Protein AF-V9ID81-F1 (afdb_monomer)

Secondary structure (DSSP, 8-state):
-----HHHHHHHHHHHHHHHHHHHHHHHHHHHHHHHHHHHT-----TTTTSSSS----B--TT-TT--BTTTBB-HHHHHHHHHHHHHHHHHHHHHHHHHHHH--SS-SEEEHHHHHHHH-BTTB-HHHHHHHHHHHHHHHHH-GGGS-EEEE--SSSS----B--SHHHHHHHHHTT-EEEE-SS----HHHHHHHHHHHHHHHHHHHHHHHHHHHHHHHHHHHHHHHHHHHHHHHHHHHHHHHHHHHHHHHHHHHH-TT--------HHHHHHHHS-TTTHHHHHHHHHHHHHHHHHH---

pLDDT: mean 77.07, std 13.4, range [35.38, 93.12]

Structure (mmCIF, N/CA/C/O backbone):
data_AF-V9ID81-F1
#
_entry.id   AF-V9ID81-F1
#
loop_
_atom_site.group_PDB
_atom_site.id
_atom_site.type_symbol
_atom_site.label_atom_id
_atom_site.label_alt_id
_atom_site.label_comp_id
_atom_site.label_asym_id
_atom_site.label_entity_id
_atom_site.label_seq_id
_atom_site.pdbx_PDB_ins_code
_atom_site.Cartn_x
_atom_site.Cartn_y
_atom_site.Cartn_z
_atom_site.occupancy
_atom_site.B_iso_or_equiv
_atom_site.auth_seq_id
_atom_site.auth_comp_id
_atom_site.auth_asym_id
_atom_site.auth_atom_id
_atom_site.pdbx_PDB_model_num
ATOM 1 N N . MET A 1 1 ? 1.297 -0.261 -73.157 1.00 35.38 1 MET A N 1
ATOM 2 C CA . MET A 1 1 ? 1.400 -1.207 -72.023 1.00 35.38 1 MET A CA 1
ATOM 3 C C . MET A 1 1 ? 2.453 -0.655 -71.061 1.00 35.38 1 MET A C 1
ATOM 5 O O . MET A 1 1 ? 3.640 -0.854 -71.279 1.00 35.38 1 MET A O 1
ATOM 9 N N . PHE A 1 2 ? 2.050 0.177 -70.094 1.00 38.53 2 PHE A N 1
ATOM 10 C CA . PHE A 1 2 ? 2.990 0.846 -69.182 1.00 38.53 2 PHE A CA 1
ATOM 11 C C . PHE A 1 2 ? 3.491 -0.154 -68.137 1.00 38.53 2 PHE A C 1
ATOM 13 O O . PHE A 1 2 ? 2.746 -0.580 -67.257 1.00 38.53 2 PHE A O 1
ATOM 20 N N . LYS A 1 3 ? 4.758 -0.552 -68.258 1.00 42.31 3 LYS A N 1
ATOM 21 C CA . LYS A 1 3 ? 5.442 -1.413 -67.294 1.00 42.31 3 LYS A CA 1
ATOM 22 C C . LYS A 1 3 ? 5.713 -0.580 -66.037 1.00 42.31 3 LYS A C 1
ATOM 24 O O . LYS A 1 3 ? 6.641 0.222 -66.017 1.00 42.31 3 LYS A O 1
ATOM 29 N N . GLN A 1 4 ? 4.858 -0.711 -65.019 1.00 43.28 4 GLN A N 1
ATOM 30 C CA . GLN A 1 4 ? 5.080 -0.086 -63.711 1.00 43.28 4 GLN A CA 1
ATOM 31 C C . GLN A 1 4 ? 6.444 -0.525 -63.158 1.00 43.28 4 GLN A C 1
ATOM 33 O O . GLN A 1 4 ? 6.731 -1.720 -63.069 1.00 43.28 4 GLN A O 1
ATOM 38 N N . SER A 1 5 ? 7.279 0.457 -62.811 1.00 41.53 5 SER A N 1
ATOM 39 C CA . SER A 1 5 ? 8.606 0.246 -62.232 1.00 41.53 5 SER A CA 1
ATOM 40 C C . SER A 1 5 ? 8.499 -0.511 -60.897 1.00 41.53 5 SER A C 1
ATOM 42 O O . SER A 1 5 ? 7.724 -0.088 -60.033 1.00 41.53 5 SER A O 1
ATOM 44 N N . PRO A 1 6 ? 9.270 -1.594 -60.684 1.00 53.50 6 PRO A N 1
ATOM 45 C CA . PRO A 1 6 ? 9.194 -2.424 -59.477 1.00 53.50 6 PRO A CA 1
ATOM 46 C C . PRO A 1 6 ? 9.513 -1.653 -58.184 1.00 53.50 6 PRO A C 1
ATOM 48 O O . PRO A 1 6 ? 8.977 -1.981 -57.130 1.00 53.50 6 PRO A O 1
ATOM 51 N N . THR A 1 7 ? 10.291 -0.572 -58.271 1.00 52.56 7 THR A N 1
ATOM 52 C CA . THR A 1 7 ? 10.651 0.293 -57.136 1.00 52.56 7 THR A CA 1
ATOM 53 C C . THR A 1 7 ? 9.457 0.998 -56.487 1.00 52.56 7 THR A C 1
ATOM 55 O O . THR A 1 7 ? 9.384 1.065 -55.266 1.00 52.56 7 THR A O 1
ATOM 58 N N . ASN A 1 8 ? 8.468 1.454 -57.266 1.00 50.59 8 ASN A N 1
ATOM 59 C CA . ASN A 1 8 ? 7.314 2.178 -56.714 1.00 50.59 8 ASN A CA 1
ATOM 60 C C . ASN A 1 8 ? 6.398 1.250 -55.886 1.00 50.59 8 ASN A C 1
ATOM 62 O O . ASN A 1 8 ? 5.844 1.648 -54.866 1.00 50.59 8 ASN A O 1
ATOM 66 N N . ARG A 1 9 ? 6.302 -0.029 -56.275 1.00 54.38 9 ARG A N 1
ATOM 67 C CA . ARG A 1 9 ? 5.508 -1.044 -55.562 1.00 54.38 9 ARG A CA 1
ATOM 68 C C . ARG A 1 9 ? 6.117 -1.446 -54.216 1.00 54.38 9 ARG A C 1
ATOM 70 O O . ARG A 1 9 ? 5.373 -1.719 -53.276 1.00 54.38 9 ARG A O 1
ATOM 77 N N . GLU A 1 10 ? 7.444 -1.492 -54.115 1.00 57.50 10 GLU A N 1
ATOM 78 C CA . GLU A 1 10 ? 8.137 -1.874 -52.878 1.00 57.50 10 GLU A CA 1
ATOM 79 C C . GLU A 1 10 ? 8.092 -0.777 -51.807 1.00 57.50 10 GLU A C 1
ATOM 81 O O . GLU A 1 10 ? 7.889 -1.088 -50.630 1.00 57.50 10 GLU A O 1
ATOM 86 N N . ASP A 1 11 ? 8.212 0.492 -52.205 1.00 56.50 11 ASP A N 1
ATOM 87 C CA . ASP A 1 11 ? 8.128 1.629 -51.281 1.00 56.50 11 ASP A CA 1
ATOM 88 C C . ASP A 1 11 ? 6.703 1.813 -50.738 1.00 56.50 11 ASP A C 1
ATOM 90 O O . ASP A 1 11 ? 6.517 1.993 -49.532 1.00 56.50 11 ASP A O 1
ATOM 94 N N . VAL A 1 12 ? 5.682 1.642 -51.588 1.00 59.25 12 VAL A N 1
ATOM 95 C CA . VAL A 1 12 ? 4.278 1.607 -51.147 1.00 59.25 12 VAL A CA 1
ATOM 96 C C . VAL A 1 12 ? 4.065 0.446 -50.169 1.00 59.25 12 VAL A C 1
ATOM 98 O O . VAL A 1 12 ? 3.582 0.657 -49.062 1.00 59.25 12 VAL A O 1
ATOM 101 N N . ARG A 1 13 ? 4.515 -0.776 -50.482 1.00 57.44 13 ARG A N 1
ATOM 102 C CA . ARG A 1 13 ? 4.338 -1.927 -49.575 1.00 57.44 13 ARG A CA 1
ATOM 103 C C . ARG A 1 13 ? 5.024 -1.732 -48.214 1.00 57.44 13 ARG A C 1
ATOM 105 O O . ARG A 1 13 ? 4.461 -2.110 -47.189 1.00 57.44 13 ARG A O 1
ATOM 112 N N . ASN A 1 14 ? 6.207 -1.117 -48.179 1.00 64.00 14 ASN A N 1
ATOM 113 C CA . ASN A 1 14 ? 6.899 -0.806 -46.924 1.00 64.00 14 ASN A CA 1
ATOM 114 C C . ASN A 1 14 ? 6.162 0.241 -46.083 1.00 64.00 14 ASN A C 1
ATOM 116 O O . ASN A 1 14 ? 6.078 0.078 -44.866 1.00 64.00 14 ASN A O 1
ATOM 120 N N . ASN A 1 15 ? 5.615 1.283 -46.712 1.00 66.19 15 ASN A N 1
ATOM 121 C CA . ASN A 1 15 ? 4.842 2.299 -46.001 1.00 66.19 15 ASN A CA 1
ATOM 122 C C . ASN A 1 15 ? 3.542 1.720 -45.435 1.00 66.19 15 ASN A C 1
ATOM 124 O O . ASN A 1 15 ? 3.207 1.994 -44.288 1.00 66.19 15 ASN A O 1
ATOM 128 N N . HIS A 1 16 ? 2.858 0.852 -46.184 1.00 70.12 16 HIS A N 1
ATOM 129 C 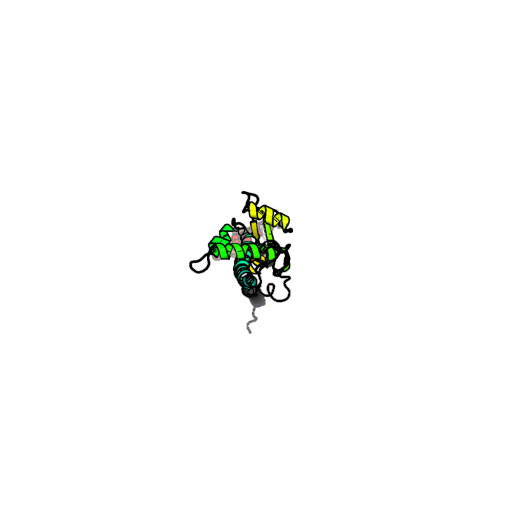CA . HIS A 1 16 ? 1.659 0.164 -45.700 1.00 70.12 16 HIS A CA 1
ATOM 130 C C . HIS A 1 16 ? 1.958 -0.750 -44.502 1.00 70.12 16 HIS A C 1
ATOM 132 O O . HIS A 1 16 ? 1.226 -0.727 -43.513 1.00 70.12 16 HIS A O 1
ATOM 138 N N . ASN A 1 17 ? 3.070 -1.491 -44.537 1.00 74.06 17 ASN A N 1
ATOM 139 C CA . ASN A 1 17 ? 3.489 -2.318 -43.404 1.00 74.06 17 ASN A CA 1
ATOM 140 C C . ASN A 1 17 ? 3.834 -1.469 -42.171 1.00 74.06 17 ASN A C 1
ATOM 142 O O . ASN A 1 17 ? 3.480 -1.838 -41.056 1.00 74.06 17 ASN A O 1
ATOM 146 N N . MET A 1 18 ? 4.479 -0.315 -42.354 1.00 74.62 18 MET A N 1
ATOM 147 C CA . MET A 1 18 ? 4.831 0.575 -41.246 1.00 74.62 18 MET A CA 1
ATOM 148 C C . MET A 1 18 ? 3.594 1.219 -40.607 1.00 74.62 18 MET A C 1
ATOM 150 O O . MET A 1 18 ? 3.474 1.237 -39.384 1.00 74.62 18 MET A O 1
ATOM 154 N N . VAL A 1 19 ? 2.641 1.678 -41.423 1.00 79.50 19 VAL A N 1
ATOM 155 C CA . VAL A 1 19 ? 1.362 2.227 -40.946 1.00 79.50 19 VAL A CA 1
ATOM 156 C C . VAL A 1 19 ? 0.561 1.163 -40.191 1.00 79.50 19 VAL A C 1
ATOM 158 O O . VAL A 1 19 ? 0.036 1.445 -39.116 1.00 79.50 19 VAL A O 1
ATOM 161 N N . SER A 1 20 ? 0.528 -0.075 -40.694 1.00 81.00 20 SER A N 1
ATOM 162 C CA . SER A 1 20 ? -0.150 -1.186 -40.018 1.00 81.00 20 SER A CA 1
ATOM 163 C C . SER A 1 20 ? 0.471 -1.513 -38.658 1.00 81.00 20 SER A C 1
ATOM 165 O O . SER A 1 20 ? -0.261 -1.771 -37.708 1.00 81.00 20 SER A O 1
ATOM 167 N N . VAL A 1 21 ? 1.802 -1.493 -38.537 1.00 79.25 21 VAL A N 1
ATOM 168 C CA . VAL A 1 21 ? 2.490 -1.764 -37.262 1.00 79.25 21 VAL A CA 1
ATOM 169 C C . VAL A 1 21 ? 2.226 -0.653 -36.246 1.00 79.25 21 VAL A C 1
ATOM 171 O O . VAL A 1 21 ? 1.902 -0.945 -35.097 1.00 79.25 21 VAL A O 1
ATOM 174 N N . ILE A 1 22 ? 2.295 0.614 -36.667 1.00 78.38 22 ILE A N 1
ATOM 175 C CA . ILE A 1 22 ? 1.994 1.759 -35.794 1.00 78.38 22 ILE A CA 1
ATOM 176 C C . ILE A 1 22 ? 0.552 1.671 -35.277 1.00 78.38 22 ILE A C 1
ATOM 178 O O . ILE A 1 22 ? 0.313 1.858 -34.085 1.00 78.38 22 ILE A O 1
ATOM 182 N N . LEU A 1 23 ? -0.400 1.323 -36.144 1.00 82.75 23 LEU A N 1
ATOM 183 C CA . LEU A 1 23 ? -1.807 1.193 -35.770 1.00 82.75 23 LEU A CA 1
ATOM 184 C C . LEU A 1 23 ? -2.043 0.071 -34.745 1.00 82.75 23 LEU A C 1
ATOM 186 O O . LEU A 1 23 ? -2.793 0.268 -33.792 1.00 82.75 23 LEU A O 1
ATOM 190 N N . VAL A 1 24 ? -1.362 -1.070 -34.886 1.00 82.56 24 VAL A N 1
ATOM 191 C CA . VAL A 1 24 ? -1.436 -2.176 -33.913 1.00 82.56 24 VAL A CA 1
ATOM 192 C C . VAL A 1 24 ? -0.863 -1.766 -32.554 1.00 82.56 24 VAL A C 1
ATOM 194 O O . VAL A 1 24 ? -1.467 -2.073 -31.529 1.00 82.56 24 VAL A O 1
ATOM 197 N N . VAL A 1 25 ? 0.255 -1.032 -32.526 1.00 79.81 25 VAL A N 1
ATOM 198 C CA . VAL A 1 25 ? 0.850 -0.538 -31.270 1.00 79.81 25 VAL A CA 1
ATOM 199 C C . VAL A 1 25 ? -0.091 0.439 -30.563 1.00 79.81 25 VAL A C 1
ATOM 201 O O . VAL A 1 25 ? -0.313 0.314 -29.360 1.00 79.81 25 VAL A O 1
ATOM 204 N N . VAL A 1 26 ? -0.695 1.377 -31.298 1.00 79.56 26 VAL A N 1
ATOM 205 C CA . VAL A 1 26 ? -1.660 2.337 -30.735 1.00 79.56 26 VAL A CA 1
ATOM 206 C C . VAL A 1 26 ? -2.895 1.622 -30.183 1.00 79.56 26 VAL A C 1
ATOM 208 O O . VAL A 1 26 ? -3.352 1.936 -29.085 1.00 79.56 26 VAL A O 1
ATOM 211 N N . LEU A 1 27 ? -3.409 0.627 -30.905 1.00 84.19 27 LEU A N 1
ATOM 212 C CA . LEU A 1 27 ? -4.567 -0.157 -30.486 1.00 84.19 27 LEU A CA 1
ATOM 213 C C . LEU A 1 27 ? -4.264 -1.005 -29.239 1.00 84.19 27 LEU A C 1
ATOM 215 O O . LEU A 1 27 ? -5.071 -1.042 -28.312 1.00 84.19 27 LEU A O 1
ATOM 219 N N . ALA A 1 28 ? -3.078 -1.613 -29.160 1.00 80.44 28 ALA A N 1
ATOM 220 C CA . ALA A 1 28 ? -2.633 -2.341 -27.972 1.00 80.44 28 ALA A CA 1
ATOM 221 C C . ALA A 1 28 ? -2.497 -1.423 -26.743 1.00 80.44 28 ALA A C 1
ATOM 223 O O . ALA A 1 28 ? -2.936 -1.789 -25.652 1.00 80.44 28 ALA A O 1
ATOM 224 N N . LEU A 1 29 ? -1.956 -0.211 -26.917 1.00 79.56 29 LEU A N 1
ATOM 225 C CA . LEU A 1 29 ? -1.878 0.785 -25.844 1.00 79.56 29 LEU A CA 1
ATOM 226 C C . LEU A 1 29 ? -3.270 1.227 -25.375 1.00 79.56 29 LEU A C 1
ATOM 228 O O . LEU A 1 29 ? -3.506 1.322 -24.173 1.00 79.56 29 LEU A O 1
ATOM 232 N N . PHE A 1 30 ? -4.207 1.438 -26.301 1.00 83.38 30 PHE A N 1
ATOM 233 C CA . PHE A 1 30 ? -5.586 1.809 -25.982 1.00 83.38 30 PHE A CA 1
ATOM 234 C C . PHE A 1 30 ? -6.291 0.746 -25.126 1.00 83.38 30 PHE A C 1
ATOM 236 O O . PHE A 1 30 ? -6.842 1.067 -24.070 1.00 83.38 30 PHE A O 1
ATOM 243 N N . PHE A 1 31 ? -6.224 -0.528 -25.527 1.00 82.31 31 PHE A N 1
ATOM 244 C CA . PHE A 1 31 ? -6.816 -1.618 -24.745 1.00 82.31 31 PHE A CA 1
ATOM 245 C C . PHE A 1 31 ? -6.091 -1.854 -23.414 1.00 82.31 31 PHE A C 1
ATOM 247 O O . PHE A 1 31 ? -6.748 -2.165 -22.421 1.00 82.31 31 PHE A O 1
ATOM 254 N N . GLY A 1 32 ? -4.772 -1.638 -23.355 1.00 78.81 32 GLY A N 1
ATOM 255 C CA . GLY A 1 32 ? -4.010 -1.676 -22.105 1.00 78.81 32 GLY A CA 1
ATOM 256 C C . GLY A 1 32 ? -4.467 -0.614 -21.099 1.00 78.81 32 GLY A C 1
ATOM 257 O O . GLY A 1 32 ? -4.681 -0.924 -19.929 1.00 78.81 32 GLY A O 1
ATOM 258 N N . ILE A 1 33 ? -4.692 0.622 -21.558 1.00 73.94 33 ILE A N 1
ATOM 259 C CA . ILE A 1 33 ? -5.206 1.718 -20.720 1.00 73.94 33 ILE A CA 1
ATOM 260 C C . ILE A 1 33 ? -6.636 1.422 -20.248 1.00 73.94 33 ILE A C 1
ATOM 262 O O . ILE A 1 33 ? -6.948 1.623 -19.076 1.00 73.94 33 ILE A O 1
ATOM 266 N N . LEU A 1 34 ? -7.503 0.902 -21.123 1.00 75.00 34 LEU A N 1
ATOM 267 C CA . LEU A 1 34 ? -8.863 0.523 -20.732 1.00 75.00 34 LEU A CA 1
ATOM 268 C C . LEU A 1 34 ? -8.874 -0.594 -19.684 1.00 75.00 34 LEU A C 1
ATOM 270 O O . LEU A 1 34 ? -9.563 -0.458 -18.677 1.00 75.00 34 LEU A O 1
ATOM 274 N N . ALA A 1 35 ? -8.095 -1.662 -19.867 1.00 73.00 35 ALA A N 1
ATOM 275 C CA . ALA A 1 35 ? -8.012 -2.759 -18.900 1.00 73.00 35 ALA A CA 1
ATOM 276 C C . ALA A 1 35 ? -7.585 -2.265 -17.507 1.00 73.00 35 ALA A C 1
ATOM 278 O O . ALA A 1 35 ? -8.156 -2.666 -16.495 1.00 73.00 35 ALA A O 1
ATOM 279 N N . VAL A 1 36 ? -6.638 -1.326 -17.468 1.00 68.75 36 VAL A N 1
ATOM 280 C CA . VAL A 1 36 ? -6.192 -0.642 -16.250 1.00 68.75 36 VAL A CA 1
ATOM 281 C C . VAL A 1 36 ? -7.317 0.160 -15.587 1.00 68.75 36 VAL A C 1
ATOM 283 O O . VAL A 1 36 ? -7.530 0.032 -14.382 1.00 68.75 36 VAL A O 1
ATOM 286 N N . ILE A 1 37 ? -8.051 0.972 -16.355 1.00 67.44 37 ILE A N 1
ATOM 287 C CA . ILE A 1 37 ? -9.158 1.785 -15.827 1.00 67.44 37 ILE A CA 1
ATOM 288 C C . ILE A 1 37 ? -10.260 0.875 -15.272 1.00 67.44 37 ILE A C 1
ATOM 290 O O . ILE A 1 37 ? -10.745 1.101 -14.165 1.00 67.44 37 ILE A O 1
ATOM 294 N N . TYR A 1 38 ? -10.611 -0.192 -15.993 1.00 64.56 38 TYR A N 1
ATOM 295 C CA . TYR A 1 38 ? -11.647 -1.133 -15.570 1.00 64.56 38 TYR A CA 1
ATOM 296 C C . TYR A 1 38 ? -11.242 -1.962 -14.343 1.00 64.56 38 TYR A C 1
ATOM 298 O O . TYR A 1 38 ? -12.078 -2.182 -13.468 1.00 64.56 38 TYR A O 1
ATOM 306 N N . MET A 1 39 ? -9.971 -2.351 -14.206 1.00 62.41 39 MET A N 1
ATOM 307 C CA . MET A 1 39 ? -9.476 -2.990 -12.977 1.00 62.41 39 MET A CA 1
ATOM 308 C C . MET A 1 39 ? -9.447 -2.027 -11.779 1.00 62.41 39 MET A C 1
ATOM 310 O O . MET A 1 39 ? -9.594 -2.463 -10.640 1.00 62.41 39 MET A O 1
ATOM 314 N N . GLY A 1 40 ? -9.318 -0.717 -12.013 1.00 52.09 40 GLY A N 1
ATOM 315 C CA . GLY A 1 40 ? -9.370 0.311 -10.968 1.00 52.09 40 GLY A CA 1
ATOM 316 C C . GLY A 1 40 ? -10.771 0.611 -10.416 1.00 52.09 40 GLY A C 1
ATOM 317 O O . GLY A 1 40 ? -10.871 1.203 -9.340 1.00 52.09 40 GLY A O 1
ATOM 318 N N . LEU A 1 41 ? -11.845 0.207 -11.110 1.00 52.00 41 LEU A N 1
ATOM 319 C CA . LEU A 1 41 ? -13.237 0.395 -10.667 1.00 52.00 41 LEU A CA 1
ATOM 320 C C . LEU A 1 41 ? -13.779 -0.758 -9.794 1.00 52.00 41 LEU A C 1
ATOM 322 O O . LEU A 1 41 ? -14.822 -0.599 -9.158 1.00 52.00 41 LEU A O 1
ATOM 326 N N . GLY A 1 42 ? -13.093 -1.903 -9.740 1.00 45.88 42 GLY A N 1
ATOM 327 C CA . GLY A 1 42 ? -13.539 -3.094 -9.010 1.00 45.88 42 GLY A CA 1
ATOM 328 C C . GLY A 1 42 ? -13.000 -3.152 -7.583 1.00 45.88 42 GLY A C 1
ATOM 329 O O . GLY A 1 42 ? -11.962 -3.757 -7.341 1.00 45.88 42 GLY A O 1
ATOM 330 N N . GLY A 1 43 ? -13.693 -2.531 -6.630 1.00 44.03 43 GLY A N 1
ATOM 331 C CA . GLY A 1 43 ? -13.284 -2.570 -5.222 1.00 44.03 43 GLY A CA 1
ATOM 332 C C . GLY A 1 43 ? -14.315 -1.984 -4.268 1.00 44.03 43 GLY A C 1
ATOM 333 O O . GLY A 1 43 ? -13.999 -1.104 -3.476 1.00 44.03 43 GLY A O 1
ATOM 334 N N . LYS A 1 44 ? -15.569 -2.424 -4.372 1.00 46.03 44 LYS A N 1
ATOM 335 C CA . LYS A 1 44 ? -16.568 -2.258 -3.310 1.00 46.03 44 LYS A CA 1
ATOM 336 C C . LYS A 1 44 ? -17.044 -3.648 -2.927 1.00 46.03 44 LYS A C 1
ATOM 338 O O . LYS A 1 44 ? -17.995 -4.157 -3.505 1.00 46.03 44 LYS A O 1
ATOM 343 N N . THR A 1 45 ? -16.342 -4.271 -1.995 1.00 42.97 45 THR A N 1
ATOM 344 C CA . THR A 1 45 ? -16.765 -5.528 -1.379 1.00 42.97 45 THR A CA 1
ATOM 345 C C . THR A 1 45 ? -16.796 -5.320 0.127 1.00 42.97 45 THR A C 1
ATOM 347 O O . THR A 1 45 ? -15.801 -5.491 0.816 1.00 42.97 45 THR A O 1
ATOM 350 N N . GLU A 1 46 ? -17.941 -4.811 0.588 1.00 44.47 46 GLU A N 1
ATOM 351 C CA . GLU A 1 46 ? -18.678 -5.268 1.776 1.00 44.47 46 GLU A CA 1
ATOM 352 C C . GLU A 1 46 ? -17.836 -6.027 2.833 1.00 44.47 46 GLU A C 1
ATOM 354 O O . GLU A 1 46 ? -17.979 -7.233 3.023 1.00 44.47 46 GLU A O 1
ATOM 359 N N . THR A 1 47 ? -16.972 -5.321 3.567 1.00 48.44 47 THR A N 1
ATOM 360 C CA . THR A 1 47 ? -16.059 -5.887 4.588 1.00 48.44 47 THR A CA 1
ATOM 361 C C . THR A 1 47 ? -16.748 -6.216 5.926 1.00 48.44 47 THR A C 1
ATOM 363 O O . THR A 1 47 ? -16.089 -6.418 6.943 1.00 48.44 47 THR A O 1
ATOM 366 N N . PHE A 1 48 ? -18.085 -6.254 5.955 1.00 49.84 48 PHE A N 1
ATOM 367 C CA . PHE A 1 48 ? -18.881 -6.331 7.188 1.00 49.84 48 PHE A CA 1
ATOM 368 C C . PHE A 1 48 ? -19.346 -7.733 7.591 1.00 49.84 48 PHE A C 1
ATOM 370 O O . PHE A 1 48 ? -19.977 -7.893 8.636 1.00 49.84 48 PHE A O 1
ATOM 377 N N . SER A 1 49 ? -19.007 -8.758 6.807 1.00 48.56 49 SER A N 1
ATOM 378 C CA . SER A 1 49 ? -19.441 -10.139 7.065 1.00 48.56 49 SER A CA 1
ATOM 379 C C . SER A 1 49 ? -18.708 -10.823 8.237 1.00 48.56 49 SER A C 1
ATOM 381 O O . SER A 1 49 ? -19.051 -11.948 8.579 1.00 48.56 49 SER A O 1
ATOM 383 N N . SER A 1 50 ? -17.714 -10.183 8.873 1.00 51.66 50 SER A N 1
ATOM 384 C CA . SER A 1 50 ? -16.892 -10.792 9.938 1.00 51.66 50 SER A CA 1
ATOM 385 C C . SER A 1 50 ? -17.430 -10.607 11.367 1.00 51.66 50 SER A C 1
ATOM 387 O O . SER A 1 50 ? -16.998 -11.323 12.273 1.00 51.66 50 SER A O 1
ATOM 389 N N . LEU A 1 51 ? -18.364 -9.674 11.597 1.00 58.84 51 LEU A N 1
ATOM 390 C CA . LEU A 1 51 ? -18.867 -9.352 12.945 1.00 58.84 51 LEU A CA 1
ATOM 391 C C . LEU A 1 51 ? -20.001 -10.275 13.419 1.00 58.84 51 LEU A C 1
ATOM 393 O O . LEU A 1 51 ? -20.192 -10.438 14.625 1.00 58.84 51 LEU A O 1
ATOM 397 N N . SER A 1 52 ? -20.736 -10.909 12.501 1.00 56.69 52 SER A N 1
ATOM 398 C CA . SER A 1 52 ? -21.956 -11.659 12.814 1.00 56.69 52 SER A CA 1
ATOM 399 C C . SER A 1 52 ? -21.922 -13.081 12.257 1.00 56.69 52 SER A C 1
ATOM 401 O O . SER A 1 52 ? -22.164 -13.251 11.068 1.00 56.69 52 SER A O 1
ATOM 403 N N . THR A 1 53 ? -21.660 -14.061 13.135 1.00 48.34 53 THR A N 1
ATOM 404 C CA . THR A 1 53 ? -22.370 -15.365 13.215 1.00 48.34 53 THR A CA 1
ATOM 405 C C . THR A 1 53 ? -21.764 -16.323 14.248 1.00 48.34 53 THR A C 1
ATOM 407 O O . THR A 1 53 ? -22.450 -17.256 14.640 1.00 48.34 53 THR A O 1
ATOM 410 N N . ASP A 1 54 ? -20.532 -16.100 14.726 1.00 54.22 54 ASP A N 1
ATOM 411 C CA . ASP A 1 54 ? -19.841 -17.070 15.606 1.00 54.22 54 ASP A CA 1
ATOM 412 C C . ASP A 1 54 ? -18.918 -16.403 16.651 1.00 54.22 54 ASP A C 1
ATOM 414 O O . ASP A 1 54 ? -17.857 -16.912 17.015 1.00 54.22 54 ASP A O 1
ATOM 418 N N . SER A 1 55 ? -19.210 -15.156 17.026 1.00 67.19 55 SER A N 1
ATOM 419 C CA . SER A 1 55 ? -18.363 -14.357 17.926 1.00 67.19 55 SER A CA 1
ATOM 420 C C . SER A 1 55 ? -18.539 -14.812 19.377 1.00 67.19 55 SER A C 1
ATOM 422 O O . SER A 1 55 ? -19.666 -14.926 19.855 1.00 67.19 55 SER A O 1
ATOM 424 N N . ASN A 1 56 ? -17.432 -15.056 20.084 1.00 74.31 56 ASN A N 1
ATOM 425 C CA . ASN A 1 56 ? -17.466 -15.420 21.498 1.00 74.31 56 ASN A CA 1
ATOM 426 C C . ASN A 1 56 ? -17.639 -14.128 22.307 1.00 74.31 56 ASN A C 1
ATOM 428 O O . ASN A 1 56 ? -16.683 -13.375 22.513 1.00 74.31 56 ASN A O 1
ATOM 432 N N . ILE A 1 57 ? -18.889 -13.817 22.650 1.00 84.44 57 ILE A N 1
ATOM 433 C CA . ILE A 1 57 ? -19.266 -12.623 23.409 1.00 84.44 57 ILE A CA 1
ATOM 434 C C . ILE A 1 57 ? -19.462 -13.058 24.868 1.00 84.44 57 ILE A C 1
ATOM 436 O O . ILE A 1 57 ? -20.448 -13.742 25.150 1.00 84.44 57 ILE A O 1
ATOM 440 N N . PRO A 1 58 ? -18.551 -12.699 25.794 1.00 83.75 58 PRO A N 1
ATOM 441 C CA . PRO A 1 58 ? -18.729 -12.993 27.210 1.00 83.75 58 PRO A CA 1
ATOM 442 C C . PRO A 1 58 ? -19.866 -12.131 27.763 1.00 83.75 58 PRO A C 1
ATOM 444 O O . PRO A 1 58 ? -19.739 -10.911 27.867 1.00 83.75 58 PRO A O 1
ATOM 447 N N . LEU A 1 59 ? -20.992 -12.766 28.079 1.00 86.44 59 LEU A N 1
ATOM 448 C CA . LEU A 1 59 ? -22.149 -12.116 28.688 1.00 86.44 59 LEU A CA 1
ATOM 449 C C . LEU A 1 59 ? -22.023 -12.171 30.207 1.00 86.44 59 LEU A C 1
ATOM 451 O O . LEU A 1 59 ? -21.651 -13.215 30.732 1.00 86.44 59 LEU A O 1
ATOM 455 N N . CYS A 1 60 ? -22.352 -11.078 30.894 1.00 85.31 60 CYS A N 1
ATOM 456 C CA . CYS A 1 60 ? -22.450 -11.101 32.352 1.00 85.31 60 CYS A CA 1
ATOM 457 C C . CYS A 1 60 ? -23.734 -11.827 32.781 1.00 85.31 60 CYS A C 1
ATOM 459 O O . CYS A 1 60 ? -24.821 -11.515 32.278 1.00 85.31 60 CYS A O 1
ATOM 461 N N . PHE A 1 61 ? -23.630 -12.742 33.740 1.00 80.62 61 PHE A N 1
ATOM 462 C CA . PHE A 1 61 ? -24.757 -13.388 34.400 1.00 80.62 61 PHE A CA 1
ATOM 463 C C . PHE A 1 61 ? -24.930 -12.835 35.816 1.00 80.62 61 PHE A C 1
ATOM 465 O O . PHE A 1 61 ? -23.992 -12.707 36.598 1.00 80.62 61 PHE A O 1
ATOM 472 N N . VAL A 1 62 ? -26.171 -12.502 36.168 1.00 71.38 62 VAL A N 1
ATOM 473 C CA . VAL A 1 62 ? -26.493 -11.991 37.504 1.00 71.38 62 VAL A CA 1
ATOM 474 C C . VAL A 1 62 ? -26.395 -13.145 38.507 1.00 71.38 62 VAL A C 1
ATOM 476 O O . VAL A 1 62 ? -27.281 -13.998 38.539 1.00 71.38 62 VAL A O 1
ATOM 479 N N . GLY A 1 63 ? -25.333 -13.170 39.318 1.00 66.81 63 GLY A N 1
ATOM 480 C CA . GLY A 1 63 ? -25.161 -14.146 40.403 1.00 66.81 63 GLY A CA 1
ATOM 481 C C . GLY A 1 63 ? -23.752 -14.713 40.594 1.00 66.81 63 GLY A C 1
ATOM 482 O O . GLY A 1 63 ? -23.561 -15.459 41.550 1.00 66.81 63 GLY A O 1
ATOM 483 N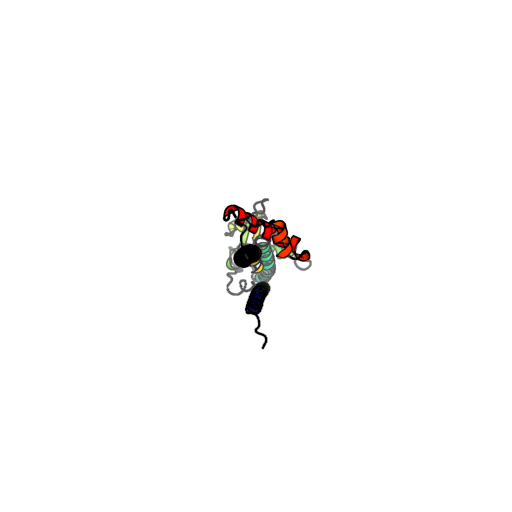 N . ASP A 1 64 ? -22.790 -14.372 39.732 1.00 64.81 64 ASP A N 1
ATOM 484 C CA . ASP A 1 64 ? -21.384 -14.761 39.888 1.00 64.81 64 ASP A CA 1
ATOM 485 C C . ASP A 1 64 ? -20.548 -13.579 40.409 1.00 64.81 64 ASP A C 1
ATOM 487 O O . ASP A 1 64 ? -20.437 -12.545 39.750 1.00 64.81 64 ASP A O 1
ATOM 491 N N . ASP A 1 65 ? -19.930 -13.726 41.587 1.00 65.25 65 ASP A N 1
ATOM 492 C CA . ASP A 1 65 ? -19.161 -12.653 42.252 1.00 65.25 65 ASP A CA 1
ATOM 493 C C . ASP A 1 65 ? -17.878 -12.256 41.491 1.00 65.25 65 ASP A C 1
ATOM 495 O O . ASP A 1 65 ? -17.256 -11.232 41.782 1.00 65.25 65 ASP A O 1
ATOM 499 N N . TYR A 1 66 ? -17.465 -13.067 40.515 1.00 70.00 66 TYR A N 1
ATOM 500 C CA . TYR A 1 66 ? -16.251 -12.857 39.726 1.00 70.00 66 TYR A CA 1
ATOM 501 C C . TYR A 1 66 ? -16.500 -12.125 38.399 1.00 70.00 66 TYR A C 1
ATOM 503 O O . TYR A 1 66 ? -15.534 -11.755 37.730 1.00 70.00 66 TYR A O 1
ATOM 511 N N . GLU A 1 67 ? -17.754 -11.904 37.997 1.00 76.69 67 GLU A N 1
ATOM 512 C CA . GLU A 1 67 ? -18.108 -11.233 36.742 1.00 76.69 67 GLU A CA 1
ATOM 513 C C . GLU A 1 67 ? -18.336 -9.729 36.962 1.00 76.69 67 GLU A C 1
ATOM 515 O O . GLU A 1 67 ? -19.298 -9.294 37.590 1.00 76.69 67 GLU A O 1
ATOM 520 N N . LEU A 1 68 ? -17.422 -8.916 36.431 1.00 77.94 68 LEU A N 1
ATOM 521 C CA . LEU A 1 68 ? -17.449 -7.459 36.491 1.00 77.94 68 LEU A CA 1
ATOM 522 C C . LEU A 1 68 ? -17.736 -6.885 35.089 1.00 77.94 68 LEU A C 1
ATOM 524 O O . LEU A 1 68 ? -16.892 -7.006 34.185 1.00 77.94 68 LEU A O 1
ATOM 528 N N . PRO A 1 69 ? -18.892 -6.220 34.897 1.00 79.56 69 PRO A N 1
ATOM 529 C CA . PRO A 1 69 ? -19.239 -5.565 33.638 1.00 79.56 69 PRO A CA 1
ATOM 530 C C . PRO A 1 69 ? -18.160 -4.572 33.190 1.00 79.56 69 PRO A C 1
ATOM 532 O O . PRO A 1 69 ? -17.669 -3.772 33.986 1.00 79.56 69 PRO A O 1
ATOM 535 N N . GLY A 1 70 ? -17.765 -4.635 31.916 1.00 74.12 70 GLY A N 1
ATOM 536 C CA . GLY A 1 70 ? -16.719 -3.775 31.340 1.00 74.12 70 GLY A CA 1
ATOM 537 C C . GLY A 1 70 ? -15.279 -4.197 31.660 1.00 74.12 70 GLY A C 1
ATOM 538 O O . GLY A 1 70 ? -14.326 -3.607 31.132 1.00 74.12 70 GLY A O 1
ATOM 539 N N . VAL A 1 71 ? -15.112 -5.238 32.485 1.00 81.69 71 VAL A N 1
ATOM 540 C CA . VAL A 1 71 ? -13.822 -5.855 32.809 1.00 81.69 71 VAL A CA 1
ATOM 541 C C . VAL A 1 71 ? -13.712 -7.207 32.104 1.00 81.69 71 VAL A C 1
ATOM 543 O O . VAL A 1 71 ? -12.913 -7.373 31.189 1.00 81.69 71 VAL A O 1
ATOM 546 N N . ASN A 1 72 ? -14.537 -8.183 32.464 1.00 84.19 72 ASN A N 1
ATOM 547 C CA . ASN A 1 72 ? -14.449 -9.534 31.896 1.00 84.19 72 ASN A CA 1
ATOM 548 C C . ASN A 1 72 ? -15.698 -9.970 31.126 1.00 84.19 72 ASN A C 1
ATOM 550 O O . ASN A 1 72 ? -15.624 -10.946 30.378 1.00 84.19 72 ASN A O 1
ATOM 554 N N . CYS A 1 73 ? -16.800 -9.234 31.249 1.00 87.12 73 CYS A N 1
ATOM 555 C CA . CYS A 1 73 ? -18.065 -9.538 30.597 1.00 87.12 73 CYS A CA 1
ATOM 556 C C . CYS A 1 73 ? -18.788 -8.258 30.137 1.00 87.12 73 CYS A C 1
ATOM 558 O O . CYS A 1 73 ? -18.471 -7.149 30.576 1.00 87.12 73 CYS A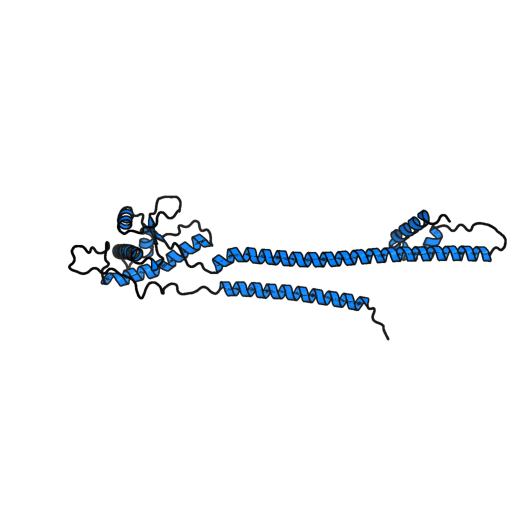 O 1
ATOM 560 N N . VAL A 1 74 ? -19.762 -8.417 29.239 1.00 88.50 74 VAL A N 1
ATOM 561 C CA . VAL A 1 74 ? -20.620 -7.342 28.718 1.00 88.50 74 VAL A CA 1
ATOM 562 C C . VAL A 1 74 ? -22.082 -7.653 29.043 1.00 88.50 74 VAL A C 1
ATOM 564 O O . VAL A 1 74 ? -22.535 -8.787 28.879 1.00 88.50 74 VAL A O 1
ATOM 567 N N . MET A 1 75 ? -22.838 -6.648 29.492 1.00 87.81 75 MET A N 1
ATOM 568 C CA . MET A 1 75 ? -24.276 -6.801 29.734 1.00 87.81 75 MET A CA 1
ATOM 569 C C . MET A 1 75 ? -25.027 -7.041 28.428 1.00 87.81 75 MET A C 1
ATOM 571 O O . MET A 1 75 ? -24.742 -6.402 27.415 1.00 87.81 75 MET A O 1
ATOM 575 N N . LYS A 1 76 ? -26.025 -7.931 28.455 1.00 86.69 76 LYS A N 1
ATOM 576 C CA . LYS A 1 76 ? -26.789 -8.316 27.260 1.00 86.69 76 LYS A CA 1
ATOM 577 C C . LYS A 1 76 ? -27.479 -7.119 26.602 1.00 86.69 76 LYS A C 1
ATOM 579 O O . LYS A 1 76 ? -27.533 -7.060 25.376 1.00 86.69 76 LYS A O 1
ATOM 584 N N . GLU A 1 77 ? -27.971 -6.174 27.399 1.00 86.44 77 GLU A N 1
ATOM 585 C CA . GLU A 1 77 ? -28.604 -4.942 26.911 1.00 86.44 77 GLU A CA 1
ATOM 586 C C . GLU A 1 77 ? -27.647 -4.066 26.085 1.00 86.44 77 GLU A C 1
ATOM 588 O O . GLU A 1 77 ? -28.072 -3.450 25.109 1.00 86.44 77 GLU A O 1
ATOM 593 N N . ASN A 1 78 ? -26.356 -4.073 26.426 1.00 86.69 78 ASN A N 1
ATOM 594 C CA . ASN A 1 78 ? -25.339 -3.216 25.812 1.00 86.69 78 ASN A CA 1
ATOM 595 C C . ASN A 1 78 ? -24.656 -3.883 24.606 1.00 86.69 78 ASN A C 1
ATOM 597 O O . ASN A 1 78 ? -23.897 -3.251 23.882 1.00 86.69 78 ASN A O 1
ATOM 601 N N . VAL A 1 79 ? -24.901 -5.172 24.344 1.00 88.12 79 VAL A N 1
ATOM 602 C CA . VAL A 1 79 ? -24.239 -5.868 23.226 1.00 88.12 79 VAL A CA 1
ATOM 603 C C . VAL A 1 79 ? -24.588 -5.224 21.884 1.00 88.12 79 VAL A C 1
ATOM 605 O O . VAL A 1 79 ? -23.706 -5.038 21.048 1.00 88.12 79 VAL A O 1
ATOM 608 N N . ASP A 1 80 ? -25.855 -4.862 21.666 1.00 88.88 80 ASP A N 1
ATOM 609 C CA . ASP A 1 80 ? -26.274 -4.273 20.391 1.00 88.88 80 ASP A CA 1
ATOM 610 C C . ASP A 1 80 ? -25.673 -2.873 20.183 1.00 88.88 80 ASP A C 1
ATOM 612 O O . ASP A 1 80 ? -25.154 -2.591 19.102 1.00 88.88 80 ASP A O 1
ATOM 616 N N . SER A 1 81 ? -25.649 -2.025 21.220 1.00 89.94 81 SER A N 1
ATOM 617 C CA . SER A 1 81 ? -25.040 -0.687 21.148 1.00 89.94 81 SER A CA 1
ATOM 618 C C . SER A 1 81 ? -23.541 -0.768 20.849 1.00 89.94 81 SER A C 1
ATOM 620 O O . SER A 1 81 ? -23.053 -0.115 19.920 1.00 89.94 81 SER A O 1
ATOM 622 N N . VAL A 1 82 ? -22.828 -1.661 21.538 1.00 90.94 82 VAL A N 1
ATOM 623 C CA . VAL A 1 82 ? -21.394 -1.908 21.342 1.00 90.94 82 VAL A CA 1
ATOM 624 C C . VAL A 1 82 ? -21.096 -2.408 19.926 1.00 90.94 82 VAL A C 1
ATOM 626 O O . VAL A 1 82 ? -20.176 -1.917 19.265 1.00 90.94 82 VAL A O 1
ATOM 629 N N . LEU A 1 83 ? -21.884 -3.357 19.412 1.00 89.56 83 LEU A N 1
ATOM 630 C CA . LEU A 1 83 ? -21.721 -3.855 18.044 1.00 89.56 83 LEU A CA 1
ATOM 631 C C . LEU A 1 83 ? -22.031 -2.772 17.003 1.00 89.56 83 LEU A C 1
ATOM 633 O O . LEU A 1 83 ? -21.338 -2.685 15.987 1.00 89.56 83 LEU A O 1
ATOM 637 N N . GLN A 1 84 ? -23.024 -1.912 17.245 1.00 89.31 84 GLN A N 1
ATOM 638 C CA . GLN A 1 84 ? -23.302 -0.763 16.382 1.00 89.31 84 GLN A CA 1
ATOM 639 C C . GLN A 1 84 ? -22.153 0.257 16.379 1.00 89.31 84 GLN A C 1
ATOM 641 O O . GLN A 1 84 ? -21.835 0.800 15.314 1.00 89.31 84 GLN A O 1
ATOM 646 N N . LEU A 1 85 ? -21.517 0.506 17.529 1.00 91.06 85 LEU A N 1
ATOM 647 C CA . LEU A 1 85 ? -20.332 1.361 17.633 1.00 91.06 85 LEU A CA 1
ATOM 648 C C . LEU A 1 85 ? -19.177 0.784 16.806 1.00 91.06 85 LEU A C 1
ATOM 650 O O . LEU A 1 85 ? -18.663 1.464 15.916 1.00 91.06 85 LEU A O 1
ATOM 654 N N . LEU A 1 86 ? -18.836 -0.492 17.014 1.00 91.00 86 LEU A N 1
ATOM 655 C CA . LEU A 1 86 ? -17.800 -1.197 16.248 1.00 91.00 86 LEU A CA 1
ATOM 656 C C . LEU A 1 86 ? -18.091 -1.184 14.741 1.00 91.00 86 LEU A C 1
ATOM 658 O O . LEU A 1 86 ? -17.193 -0.930 13.934 1.00 91.00 86 LEU A O 1
ATOM 662 N N . LYS A 1 87 ? -19.362 -1.359 14.358 1.00 89.44 87 LYS A N 1
ATOM 663 C CA . LYS A 1 87 ? -19.809 -1.308 12.961 1.00 89.44 87 LYS A CA 1
ATOM 664 C C . LYS A 1 87 ? -19.595 0.056 12.308 1.00 89.44 87 LYS A C 1
ATOM 666 O O . LYS A 1 87 ? -19.364 0.144 11.108 1.00 89.44 87 LYS A O 1
ATOM 671 N N . LYS A 1 88 ? -19.674 1.149 13.057 1.00 90.12 88 LYS A N 1
ATOM 672 C CA . LYS A 1 88 ? -19.372 2.479 12.511 1.00 90.12 88 LYS A CA 1
ATOM 673 C C . LYS A 1 88 ? -17.880 2.791 12.565 1.00 90.12 88 LYS A C 1
ATOM 675 O O . LYS A 1 88 ? -17.382 3.495 11.691 1.00 90.12 88 LYS A O 1
ATOM 680 N N . LEU A 1 89 ? -17.178 2.263 13.563 1.00 92.00 89 LEU A N 1
ATOM 681 C CA . LEU A 1 89 ? -15.764 2.526 13.797 1.00 92.00 89 LEU A CA 1
ATOM 682 C C . LEU A 1 89 ? -14.851 1.813 12.788 1.00 92.00 89 LEU A C 1
ATOM 684 O O . LEU A 1 89 ? -13.908 2.425 12.286 1.00 92.00 89 LEU A O 1
ATOM 688 N N . GLN A 1 90 ? -15.148 0.556 12.439 1.00 89.75 90 GLN A N 1
ATOM 689 C CA . GLN A 1 90 ? -14.338 -0.254 11.520 1.00 89.75 90 GLN A CA 1
ATOM 690 C C . GLN A 1 90 ? -13.974 0.481 10.212 1.00 89.75 90 GLN A C 1
ATOM 692 O O . GLN A 1 90 ? -12.782 0.593 9.934 1.00 89.75 90 GLN A O 1
ATOM 697 N N . PRO A 1 91 ? -14.912 1.041 9.414 1.00 89.75 91 PRO A N 1
ATOM 698 C CA . PRO A 1 91 ? -14.566 1.687 8.148 1.00 89.75 91 PRO A CA 1
ATOM 699 C C . PRO A 1 91 ? -13.693 2.932 8.332 1.00 89.75 91 PRO A C 1
ATOM 701 O O . PRO A 1 91 ? -12.900 3.255 7.448 1.00 89.75 91 PRO A O 1
ATOM 704 N N . ILE A 1 92 ? -13.816 3.627 9.468 1.00 91.69 92 ILE A N 1
ATOM 705 C CA . ILE A 1 92 ? -12.996 4.800 9.789 1.00 91.69 92 ILE A CA 1
ATOM 706 C C . ILE A 1 92 ? -11.552 4.355 10.046 1.00 91.69 92 ILE A C 1
ATOM 708 O O . ILE A 1 92 ? -10.626 4.900 9.441 1.00 91.69 92 ILE A O 1
ATOM 712 N N . LEU A 1 93 ? -11.369 3.319 10.872 1.00 91.56 93 LEU A N 1
ATOM 713 C CA . LEU A 1 93 ? -10.061 2.716 11.132 1.00 91.56 93 LEU A CA 1
ATOM 714 C C . LEU A 1 93 ? -9.439 2.137 9.856 1.00 91.56 93 LEU A C 1
ATOM 716 O O . LEU A 1 93 ? -8.262 2.366 9.588 1.00 91.56 93 LEU A O 1
ATOM 720 N N . THR A 1 94 ? -10.226 1.448 9.022 1.00 89.56 94 THR A N 1
ATOM 721 C CA . THR A 1 94 ? -9.739 0.878 7.757 1.00 89.56 94 THR A CA 1
ATOM 722 C C . THR A 1 94 ? -9.252 1.981 6.833 1.00 89.56 94 THR A C 1
ATOM 724 O O . THR A 1 94 ? -8.171 1.870 6.263 1.00 89.56 94 THR A O 1
ATOM 727 N N . LYS A 1 95 ? -10.013 3.075 6.709 1.00 88.69 95 LYS A N 1
ATOM 728 C CA . LYS A 1 95 ? -9.623 4.211 5.874 1.00 88.69 95 LYS A CA 1
ATOM 729 C C . LYS A 1 95 ? -8.294 4.815 6.333 1.00 88.69 95 LYS A C 1
ATOM 731 O O . LYS A 1 95 ? -7.446 5.059 5.480 1.00 88.69 95 LYS A O 1
ATOM 736 N N . LYS A 1 96 ? -8.102 5.009 7.645 1.00 89.06 96 LYS A N 1
ATOM 737 C CA 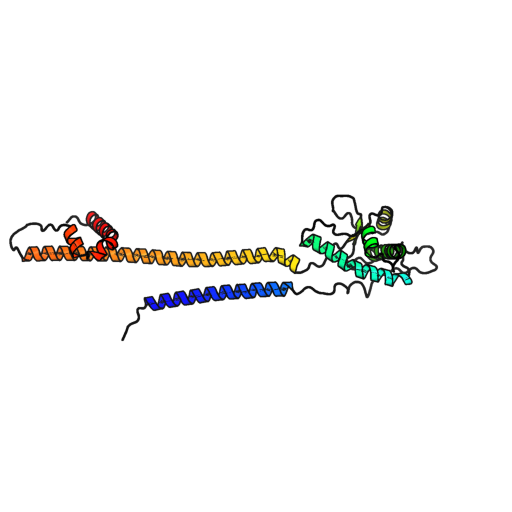. LYS A 1 96 ? -6.843 5.519 8.215 1.00 89.06 96 LYS A CA 1
ATOM 738 C C . LYS A 1 96 ? -5.665 4.577 7.959 1.00 89.06 96 LYS A C 1
ATOM 740 O O . LYS A 1 96 ? -4.622 5.018 7.474 1.00 89.06 96 LYS A O 1
ATOM 745 N N . ALA A 1 97 ? -5.851 3.280 8.201 1.00 88.69 97 ALA A N 1
ATOM 746 C CA . ALA A 1 97 ? -4.826 2.270 7.954 1.00 88.69 97 ALA A CA 1
ATOM 747 C C . ALA A 1 97 ? -4.424 2.213 6.466 1.00 88.69 97 ALA A C 1
ATOM 749 O O . ALA A 1 97 ? -3.240 2.212 6.132 1.00 88.69 97 ALA A O 1
ATOM 750 N N . VAL A 1 98 ? -5.403 2.254 5.555 1.00 87.38 98 VAL A N 1
ATOM 751 C CA . VAL A 1 98 ? -5.159 2.288 4.105 1.00 87.38 98 VAL A CA 1
ATOM 752 C C . VAL A 1 98 ? -4.447 3.576 3.688 1.00 87.38 98 VAL A C 1
ATOM 754 O O . VAL A 1 98 ? -3.489 3.502 2.923 1.00 87.38 98 VAL A O 1
ATOM 757 N N . SER A 1 99 ? -4.857 4.749 4.184 1.00 86.00 99 SER A N 1
ATOM 758 C CA . SER A 1 99 ? -4.206 6.017 3.815 1.00 86.00 99 SER A CA 1
ATOM 759 C C . SER A 1 99 ? -2.750 6.093 4.269 1.00 86.00 99 SER A C 1
ATOM 761 O O . SER A 1 99 ? -1.919 6.654 3.555 1.00 86.00 99 SER A O 1
ATOM 763 N N . MET A 1 100 ? -2.427 5.489 5.417 1.00 85.50 100 MET A N 1
ATOM 764 C CA . MET A 1 100 ? -1.052 5.402 5.906 1.00 85.50 100 MET A CA 1
ATOM 765 C C . MET A 1 100 ? -0.175 4.589 4.943 1.00 85.50 100 MET A C 1
ATOM 767 O O . MET A 1 100 ? 0.910 5.024 4.572 1.00 85.50 100 MET A O 1
ATOM 771 N N . ILE A 1 101 ? -0.669 3.434 4.485 1.00 83.94 101 ILE A N 1
ATOM 772 C CA . ILE A 1 101 ? 0.082 2.524 3.605 1.00 83.94 101 ILE A CA 1
ATOM 773 C C . ILE A 1 101 ? 0.160 3.051 2.162 1.00 83.94 101 ILE A C 1
ATOM 775 O O . ILE A 1 101 ? 1.180 2.896 1.495 1.00 83.94 101 ILE A O 1
ATOM 779 N N . CYS A 1 102 ? -0.924 3.636 1.651 1.00 83.44 102 CYS A N 1
ATOM 780 C CA . CYS A 1 102 ? -1.081 3.917 0.223 1.00 83.44 102 CYS A CA 1
ATOM 781 C C . CYS A 1 102 ? -0.648 5.316 -0.200 1.00 83.44 102 CYS A C 1
ATOM 783 O O . CYS A 1 102 ? -0.128 5.480 -1.304 1.00 83.44 102 CYS A O 1
ATOM 785 N N . ASP A 1 103 ? -0.884 6.315 0.649 1.00 80.94 103 ASP A N 1
ATOM 786 C CA 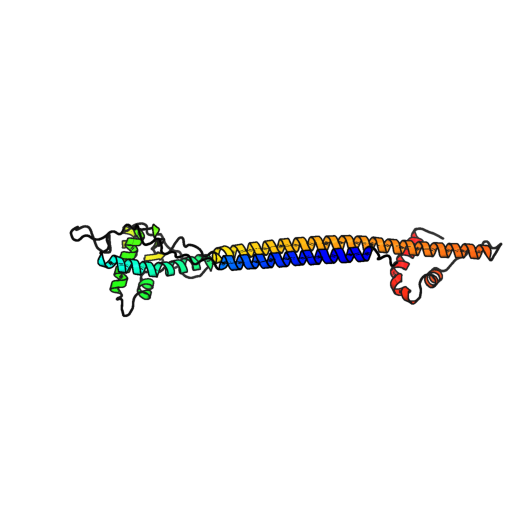. ASP A 1 103 ? -0.643 7.719 0.319 1.00 80.94 103 ASP A CA 1
ATOM 787 C C . ASP A 1 103 ? 0.528 8.309 1.132 1.00 80.94 103 ASP A C 1
ATOM 789 O O . ASP A 1 103 ? 0.802 9.500 1.003 1.00 80.94 103 ASP A O 1
ATOM 793 N N . ASN A 1 104 ? 1.244 7.490 1.928 1.00 73.12 104 ASN A N 1
ATOM 794 C CA . ASN A 1 104 ? 2.296 7.922 2.866 1.00 73.12 104 ASN A CA 1
ATOM 795 C C . ASN A 1 104 ? 1.849 9.141 3.689 1.00 73.12 104 ASN A C 1
ATOM 797 O O . ASN A 1 104 ? 2.579 10.127 3.824 1.00 73.12 104 ASN A O 1
ATOM 801 N N . SER A 1 105 ? 0.605 9.097 4.169 1.00 76.12 105 SER A N 1
ATOM 802 C CA . SER A 1 105 ? 0.041 10.178 4.969 1.00 76.12 105 SER A CA 1
ATOM 803 C C . SER A 1 105 ? 0.852 10.362 6.252 1.00 76.12 105 SER A C 1
ATOM 805 O O . SER A 1 105 ? 1.276 9.389 6.864 1.00 76.12 105 SER A O 1
ATOM 807 N N . SER A 1 106 ? 1.038 11.608 6.688 1.00 72.00 106 SER A N 1
ATOM 808 C CA . SER A 1 106 ? 1.639 11.929 7.990 1.00 72.00 106 SER A CA 1
ATOM 809 C C . SER A 1 106 ? 0.654 11.772 9.157 1.00 72.00 106 SER A C 1
ATOM 811 O O . SER A 1 106 ? 0.967 12.153 10.282 1.00 72.00 106 SER A O 1
ATOM 813 N N . GLU A 1 107 ? -0.562 11.291 8.892 1.00 80.25 107 GLU A N 1
ATOM 814 C CA . GLU A 1 107 ? -1.559 11.004 9.921 1.00 80.25 107 GLU A CA 1
ATOM 815 C C . GLU A 1 107 ? -1.256 9.705 10.672 1.00 80.25 107 GLU A C 1
ATOM 817 O O . GLU A 1 107 ? -0.750 8.736 10.110 1.00 80.25 107 GLU A O 1
ATOM 822 N N . THR A 1 108 ? -1.654 9.655 11.942 1.00 85.69 108 THR A N 1
ATOM 823 C CA . THR A 1 108 ? -1.588 8.435 12.745 1.00 85.69 108 THR A CA 1
ATOM 824 C C . THR A 1 108 ? -2.577 7.375 12.226 1.00 85.69 108 THR A C 1
ATOM 826 O O . THR A 1 108 ? -3.724 7.700 11.879 1.00 85.69 108 THR A O 1
ATOM 829 N N . PRO A 1 109 ? -2.171 6.088 12.184 1.00 87.38 109 PRO A N 1
ATOM 830 C CA . PRO A 1 109 ? -3.017 4.995 11.695 1.00 87.38 109 PRO A CA 1
ATOM 831 C C . PRO A 1 109 ? -4.055 4.517 12.724 1.00 87.38 109 PRO A C 1
ATOM 833 O O . PRO A 1 109 ? -4.896 3.682 12.393 1.00 87.38 109 PRO A O 1
ATOM 836 N N . TYR A 1 110 ? -3.998 5.021 13.958 1.00 90.19 110 TYR A N 1
ATOM 837 C CA . TYR A 1 110 ? -4.869 4.644 15.068 1.00 90.19 110 TYR A CA 1
ATOM 838 C C . TYR A 1 110 ? -5.846 5.766 15.439 1.00 90.19 110 TYR A C 1
ATOM 840 O O . TYR A 1 110 ? -5.662 6.917 15.047 1.00 90.19 110 TYR A O 1
ATOM 848 N N . LEU A 1 111 ? -6.881 5.414 16.203 1.00 91.88 111 LEU A N 1
ATOM 849 C CA . LEU A 1 111 ? -7.764 6.358 16.888 1.00 91.88 111 LEU A CA 1
ATOM 850 C C . LEU A 1 111 ? -7.658 6.170 18.396 1.00 91.88 111 LEU A C 1
ATOM 852 O O . LEU A 1 111 ? -7.676 5.039 18.880 1.00 91.88 111 LEU A O 1
ATOM 856 N N . THR A 1 112 ? -7.572 7.274 19.124 1.00 91.88 112 THR A N 1
ATOM 857 C CA . THR A 1 112 ? -7.551 7.287 20.590 1.00 91.88 112 THR A CA 1
ATOM 858 C C . THR A 1 112 ? -8.963 7.287 21.170 1.00 91.88 112 THR A C 1
ATOM 860 O O . THR A 1 112 ? -9.929 7.671 20.503 1.00 91.88 112 THR A O 1
ATOM 863 N N . ASP A 1 113 ? -9.092 6.913 22.444 1.00 91.12 113 ASP A N 1
ATOM 864 C CA . ASP A 1 113 ? -10.385 6.927 23.135 1.00 91.12 113 ASP A CA 1
ATOM 865 C C . ASP A 1 113 ? -11.055 8.310 23.103 1.00 91.12 113 ASP A C 1
ATOM 867 O O . ASP A 1 113 ? -12.268 8.408 22.916 1.00 91.12 113 ASP A O 1
ATOM 871 N N . SER A 1 114 ? -10.280 9.393 23.219 1.00 89.31 114 SER A N 1
ATOM 872 C CA . SER A 1 114 ? -10.811 10.761 23.183 1.00 89.31 114 SER A CA 1
ATOM 873 C C . SER A 1 114 ? -11.340 11.145 21.798 1.00 89.31 114 SER A C 1
ATOM 875 O O . SER A 1 114 ? -12.410 11.749 21.702 1.00 89.31 114 SER A O 1
ATOM 877 N N . GLU A 1 115 ? -10.651 10.744 20.727 1.00 91.69 115 GLU A N 1
ATOM 878 C CA . GLU A 1 115 ? -11.093 10.968 19.346 1.00 91.69 115 GLU A CA 1
ATOM 879 C C . GLU A 1 115 ? -12.381 10.196 19.046 1.00 91.69 115 GLU A C 1
ATOM 881 O O . GLU A 1 115 ? -13.318 10.749 18.468 1.00 91.69 115 GLU A O 1
ATOM 886 N N . ILE A 1 116 ? -12.467 8.935 19.482 1.00 92.50 116 ILE A N 1
ATOM 887 C CA . ILE A 1 116 ? -13.671 8.113 19.311 1.00 92.50 116 ILE A CA 1
ATOM 888 C C . ILE A 1 116 ? -14.832 8.725 20.100 1.00 92.50 116 ILE A C 1
ATOM 890 O O . ILE A 1 116 ? -15.915 8.933 19.549 1.00 92.50 116 ILE A O 1
ATOM 894 N N . MET A 1 117 ? -14.610 9.092 21.364 1.00 92.00 117 MET A N 1
ATOM 895 C CA . MET A 1 117 ? -15.629 9.760 22.172 1.00 92.00 117 MET A CA 1
ATOM 896 C C . MET A 1 117 ? -16.128 11.045 21.503 1.00 92.00 117 MET A C 1
ATOM 898 O O . MET A 1 117 ? -17.337 11.274 21.452 1.00 92.00 117 MET A O 1
ATOM 902 N N . GLN A 1 118 ? -15.233 11.856 20.937 1.00 92.12 118 GLN A N 1
ATOM 903 C CA . GLN A 1 118 ? -15.603 13.078 20.225 1.00 92.12 118 GLN A CA 1
ATOM 904 C C . GLN A 1 118 ? -16.418 12.798 18.951 1.00 92.12 118 GLN A C 1
ATOM 906 O O . GLN A 1 118 ? -17.344 13.549 18.650 1.00 92.12 118 GLN A O 1
ATOM 911 N N . MET A 1 119 ? -16.106 11.728 18.213 1.00 90.56 119 MET A N 1
ATOM 912 C CA . MET A 1 119 ? -16.819 11.366 16.980 1.00 90.56 119 MET A CA 1
ATOM 913 C C . MET A 1 119 ? -18.232 10.823 17.227 1.00 90.56 119 MET A C 1
ATOM 915 O O . MET A 1 119 ? -19.116 11.036 16.395 1.00 90.56 119 MET A O 1
ATOM 919 N N . PHE A 1 120 ? -18.449 10.106 18.333 1.00 90.69 120 PHE A N 1
ATOM 920 C CA . PHE A 1 120 ? -19.702 9.382 18.585 1.00 90.69 120 PHE A CA 1
ATOM 921 C C . PHE A 1 120 ? -20.613 10.027 19.640 1.00 90.69 120 PHE A C 1
ATOM 923 O O . PHE A 1 120 ? -21.793 9.677 19.710 1.00 90.69 120 PHE A O 1
ATOM 930 N N . THR A 1 121 ? -20.125 11.009 20.405 1.00 91.25 121 THR A N 1
ATOM 931 C CA . THR A 1 121 ? -20.971 11.807 21.308 1.00 91.25 121 THR A CA 1
ATOM 932 C C . THR A 1 121 ? -21.863 12.753 20.504 1.00 91.25 121 THR A C 1
ATOM 934 O O . THR A 1 121 ? -21.415 13.433 19.582 1.00 91.25 121 THR A O 1
ATOM 937 N N . SER A 1 122 ? -23.147 12.830 20.854 1.00 88.12 122 SER A N 1
ATOM 938 C CA . SER A 1 122 ? -24.097 13.738 20.200 1.00 88.12 122 SER A CA 1
ATOM 939 C C . SER A 1 122 ? -25.175 14.209 21.173 1.00 88.12 122 SER A C 1
ATOM 941 O O . SER A 1 122 ? -25.284 13.700 22.280 1.00 88.12 122 SER A O 1
ATOM 943 N N . ASN A 1 123 ? -26.061 15.113 20.746 1.00 79.00 123 ASN A N 1
ATOM 944 C CA . ASN A 1 123 ? -27.207 15.528 21.570 1.00 79.00 123 ASN A CA 1
ATOM 945 C C . ASN A 1 123 ? -28.139 14.363 21.968 1.00 79.00 123 ASN A C 1
ATOM 947 O O . ASN A 1 123 ? -28.968 14.532 22.855 1.00 79.00 123 ASN A O 1
ATOM 951 N N . LYS A 1 124 ? -28.051 13.214 21.281 1.00 79.75 124 LYS A N 1
ATOM 952 C CA . LYS A 1 124 ? -28.876 12.022 21.527 1.00 79.75 124 LYS A CA 1
ATOM 953 C C . LYS A 1 124 ? -28.146 10.899 22.267 1.00 79.75 124 LYS A C 1
ATOM 955 O O . LYS A 1 124 ? -28.820 9.979 22.704 1.00 79.75 124 LYS A O 1
ATOM 960 N N . VAL A 1 125 ? -26.815 10.944 22.345 1.00 83.19 125 VAL A N 1
ATOM 961 C CA . VAL A 1 125 ? -25.986 9.884 22.940 1.00 8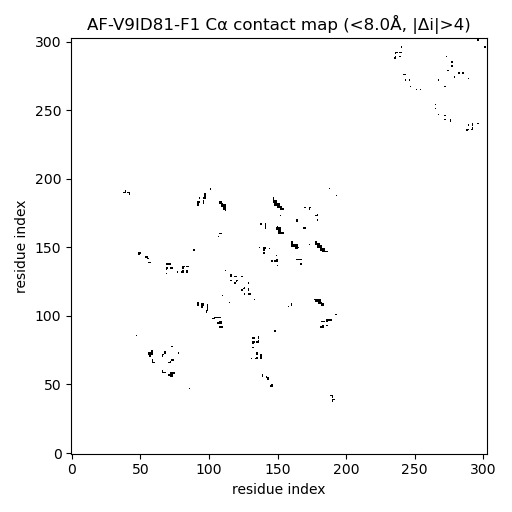3.19 125 VAL A CA 1
ATOM 962 C C . VAL A 1 125 ? -24.990 10.544 23.876 1.00 83.19 125 VAL A C 1
ATOM 964 O O . VAL A 1 125 ? -24.176 11.365 23.443 1.00 83.19 125 VAL A O 1
ATOM 967 N N . THR A 1 126 ? -25.086 10.216 25.158 1.00 85.06 126 THR A N 1
ATOM 968 C CA . THR A 1 126 ? -24.276 10.840 26.202 1.00 85.06 126 THR A CA 1
ATOM 969 C C . THR A 1 126 ? -22.825 10.369 26.134 1.00 85.06 126 THR A C 1
ATOM 971 O O . THR A 1 126 ? -22.526 9.253 25.717 1.00 85.06 126 THR A O 1
ATOM 974 N N . SER A 1 127 ? -21.896 11.210 26.593 1.00 83.69 127 SER A N 1
ATOM 975 C CA . SER A 1 127 ? -20.476 10.838 26.669 1.00 83.69 127 SER A CA 1
ATOM 976 C C . SER A 1 127 ? -20.222 9.639 27.589 1.00 83.69 127 SER A C 1
ATOM 978 O O . SER A 1 127 ? -19.218 8.951 27.426 1.00 83.69 127 SER A O 1
ATOM 980 N N . LEU A 1 128 ? -21.122 9.386 28.546 1.00 85.88 128 LEU A N 1
ATOM 981 C CA . LEU A 1 128 ? -21.047 8.255 29.466 1.00 85.88 128 LEU A CA 1
ATOM 982 C C . LEU A 1 128 ? -21.418 6.939 28.768 1.00 85.88 128 LEU A C 1
ATOM 984 O O . LEU A 1 128 ? -20.659 5.982 28.878 1.00 85.88 128 LEU A O 1
ATOM 988 N N . GLU A 1 129 ? -22.503 6.928 27.987 1.00 87.75 129 GLU A N 1
ATOM 989 C CA . GLU A 1 129 ? -22.908 5.772 27.169 1.00 87.75 129 GLU A CA 1
ATOM 990 C C . GLU A 1 129 ? -21.820 5.406 26.152 1.00 87.75 129 GLU A C 1
ATOM 992 O O . GLU A 1 129 ? -21.407 4.253 26.080 1.00 87.75 129 GLU A O 1
ATOM 997 N N . VAL A 1 130 ? -21.268 6.391 25.428 1.00 90.25 130 VAL A N 1
ATOM 998 C CA . VAL A 1 130 ? -20.182 6.135 24.460 1.00 90.25 130 VAL A CA 1
ATOM 999 C C . VAL A 1 130 ? -18.941 5.579 25.153 1.00 90.25 130 VAL A C 1
ATOM 1001 O O . VAL A 1 130 ? -18.272 4.705 24.607 1.00 90.25 130 VAL A O 1
ATOM 1004 N N . LYS A 1 131 ? -18.613 6.079 26.351 1.00 91.06 131 LYS A N 1
ATOM 1005 C CA . LYS A 1 131 ? -17.459 5.601 27.117 1.00 91.06 131 LYS A CA 1
ATOM 1006 C C . LYS A 1 131 ? -17.647 4.153 27.567 1.00 91.06 131 LYS A C 1
ATOM 1008 O O . LYS A 1 131 ? -16.705 3.372 27.468 1.00 91.06 131 LYS A O 1
ATOM 1013 N N . GLU A 1 132 ? -18.834 3.798 28.047 1.00 90.31 132 GLU A N 1
ATOM 1014 C CA . GLU A 1 132 ? -19.158 2.427 28.440 1.00 90.31 132 GLU A CA 1
ATOM 1015 C C . GLU A 1 132 ? -19.136 1.484 27.229 1.00 90.31 132 GLU A C 1
ATOM 1017 O O . GLU A 1 132 ? -18.462 0.450 27.258 1.00 90.31 132 GLU A O 1
ATOM 1022 N N . ASP A 1 133 ? -19.776 1.882 26.127 1.00 91.69 133 ASP A N 1
ATOM 1023 C CA . ASP A 1 133 ? -19.772 1.120 24.879 1.00 91.69 133 ASP A CA 1
ATOM 1024 C C . ASP A 1 133 ? -18.347 0.922 24.343 1.00 91.69 133 ASP A C 1
ATOM 1026 O O . ASP A 1 133 ? -18.000 -0.165 23.882 1.00 91.69 133 ASP A O 1
ATOM 1030 N N . LEU A 1 134 ? -17.493 1.945 24.436 1.00 92.75 134 LEU A N 1
ATOM 1031 C CA . LEU A 1 134 ? -16.097 1.876 24.010 1.00 92.75 134 LEU A CA 1
ATOM 1032 C C . LEU A 1 134 ? -15.273 0.911 24.873 1.00 92.75 134 LEU A C 1
ATOM 1034 O O . LEU A 1 134 ? -14.492 0.121 24.344 1.00 92.75 134 LEU A O 1
ATOM 1038 N N . GLN A 1 135 ? -15.455 0.927 26.194 1.00 91.75 135 GLN A N 1
ATOM 1039 C CA . GLN A 1 135 ? -14.753 0.006 27.094 1.00 91.75 135 GLN A CA 1
ATOM 1040 C C . GLN A 1 135 ? -15.161 -1.451 26.854 1.00 91.75 135 GLN A C 1
ATOM 1042 O O . GLN A 1 135 ? -14.298 -2.337 26.820 1.00 91.75 135 GLN A O 1
ATOM 1047 N N . ASN A 1 136 ? -16.454 -1.685 26.626 1.00 91.56 136 ASN A N 1
ATOM 1048 C CA . ASN A 1 136 ? -16.981 -2.986 26.230 1.00 91.56 136 ASN A CA 1
ATOM 1049 C C . ASN A 1 136 ? -16.461 -3.396 24.844 1.00 91.56 136 ASN A C 1
ATOM 1051 O O . ASN A 1 136 ? -16.046 -4.537 24.653 1.00 91.56 136 ASN A O 1
ATOM 1055 N N . ALA A 1 137 ? -16.398 -2.467 23.887 1.00 92.00 137 ALA A N 1
ATOM 1056 C CA . ALA A 1 137 ? -15.847 -2.712 22.557 1.00 92.00 137 ALA A CA 1
ATOM 1057 C C . ALA A 1 137 ? -14.379 -3.162 22.621 1.00 92.00 137 ALA A C 1
ATOM 1059 O O . ALA A 1 137 ? -14.025 -4.157 21.991 1.00 92.00 137 ALA A O 1
ATOM 1060 N N . GLN A 1 138 ? -13.539 -2.487 23.412 1.00 92.44 138 GLN A N 1
ATOM 1061 C CA . GLN A 1 138 ? -12.135 -2.866 23.622 1.00 92.44 138 GLN A CA 1
ATOM 1062 C C . GLN A 1 138 ? -12.009 -4.295 24.179 1.00 92.44 138 GLN A C 1
ATOM 1064 O O . GLN A 1 138 ? -11.232 -5.099 23.662 1.00 92.44 138 GLN A O 1
ATOM 1069 N N . LEU A 1 139 ? -12.817 -4.644 25.186 1.00 91.56 139 LEU A N 1
ATOM 1070 C CA . LEU A 1 139 ? -12.866 -6.001 25.742 1.00 91.56 139 LEU A CA 1
ATOM 1071 C C . LEU A 1 139 ? -13.226 -7.038 24.666 1.00 91.56 139 LEU A C 1
ATOM 1073 O O . LEU A 1 139 ? -12.551 -8.062 24.523 1.00 91.56 139 LEU A O 1
ATOM 1077 N N . LEU A 1 140 ? -14.280 -6.771 23.892 1.00 90.25 140 LEU A N 1
ATOM 1078 C CA . LEU A 1 140 ? -14.747 -7.693 22.862 1.00 90.25 140 LEU A CA 1
ATOM 1079 C C . LEU A 1 140 ? -13.736 -7.863 21.723 1.00 90.25 140 LEU A C 1
ATOM 1081 O O . LEU A 1 140 ? -13.585 -8.977 21.224 1.00 90.25 140 LEU A O 1
ATOM 1085 N N . VAL A 1 141 ? -13.028 -6.794 21.350 1.00 91.19 141 VAL A N 1
ATOM 1086 C CA . VAL A 1 141 ? -11.971 -6.814 20.331 1.00 91.19 141 VAL A CA 1
ATOM 1087 C C . VAL A 1 141 ? -10.811 -7.718 20.756 1.00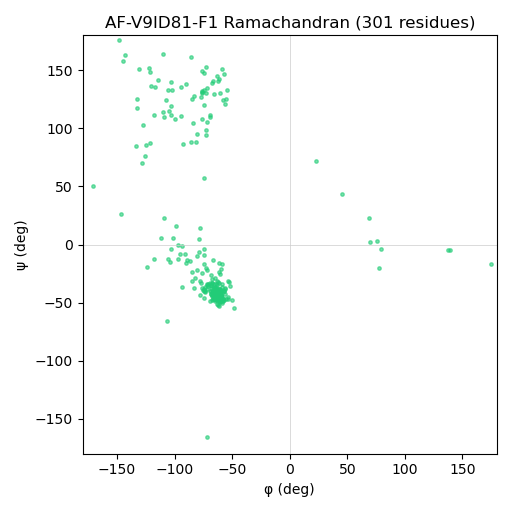 91.19 141 VAL A C 1
ATOM 1089 O O . VAL A 1 141 ? -10.413 -8.572 19.966 1.00 91.19 141 VAL A O 1
ATOM 1092 N N . ILE A 1 142 ? -10.334 -7.628 22.008 1.00 89.94 142 ILE A N 1
ATOM 1093 C CA . ILE A 1 142 ? -9.291 -8.542 22.525 1.00 89.94 142 ILE A CA 1
ATOM 1094 C C . ILE A 1 142 ? -9.762 -9.999 22.481 1.00 89.94 142 ILE A C 1
ATOM 1096 O O . ILE A 1 142 ? -9.010 -10.897 22.106 1.00 89.94 142 ILE A O 1
ATOM 1100 N N . LYS A 1 143 ? -11.021 -10.259 22.851 1.00 88.38 143 LYS A N 1
ATOM 1101 C CA . LYS A 1 143 ? -11.581 -11.621 22.844 1.00 88.38 143 LYS A CA 1
ATOM 1102 C C . LYS A 1 143 ? -11.861 -12.160 21.440 1.00 88.38 143 LYS A C 1
ATOM 1104 O O . LYS A 1 143 ? -11.952 -13.375 21.271 1.00 88.38 143 LYS A O 1
ATOM 1109 N N . ASN A 1 144 ? -11.988 -11.291 20.438 1.00 88.00 144 ASN A N 1
ATOM 1110 C CA . ASN A 1 144 ? -12.343 -11.650 19.068 1.00 88.00 144 ASN A CA 1
ATOM 1111 C C . ASN A 1 144 ? -11.345 -11.047 18.057 1.00 88.00 144 ASN A C 1
ATOM 1113 O O . ASN A 1 144 ? -11.730 -10.207 17.240 1.00 88.00 144 ASN A O 1
ATOM 1117 N N . PRO A 1 145 ? -10.087 -11.533 18.008 1.00 85.94 145 PRO A N 1
ATOM 1118 C CA . PRO A 1 145 ? -9.058 -11.003 17.100 1.00 85.94 145 PRO A CA 1
ATOM 1119 C C . PRO A 1 145 ? -9.437 -11.116 15.610 1.00 85.94 145 PRO A C 1
ATOM 1121 O O . PRO A 1 145 ? -8.946 -10.369 14.766 1.00 85.94 145 PRO A O 1
ATOM 1124 N N . LYS A 1 146 ? -10.374 -12.013 15.274 1.00 84.88 146 LYS A N 1
ATOM 1125 C CA . LYS A 1 146 ? -10.936 -12.185 13.923 1.00 84.88 146 LYS A CA 1
ATOM 1126 C C . LYS A 1 146 ? -11.669 -10.958 13.372 1.00 84.88 146 LYS A C 1
ATOM 1128 O O . LYS A 1 146 ? -11.923 -10.902 12.173 1.00 84.88 146 LYS A O 1
ATOM 1133 N N . TRP A 1 147 ? -12.023 -9.987 14.214 1.00 86.12 147 TRP A N 1
ATOM 1134 C CA . TRP A 1 147 ? -12.656 -8.745 13.765 1.00 86.12 147 TRP A CA 1
ATOM 1135 C C . TRP A 1 147 ? -11.679 -7.782 13.077 1.00 86.12 147 TRP A C 1
ATOM 1137 O O . TRP A 1 147 ? -12.117 -6.799 12.485 1.00 86.12 147 TRP A O 1
ATOM 1147 N N . GLY A 1 148 ? -10.370 -8.061 13.120 1.00 85.81 148 GLY A N 1
ATOM 1148 C CA . GLY A 1 148 ? -9.348 -7.289 12.405 1.00 85.81 148 GLY A CA 1
ATOM 1149 C C . GLY A 1 148 ? -9.007 -5.938 13.038 1.00 85.81 148 GLY A C 1
ATOM 1150 O O . GLY A 1 148 ? -8.194 -5.200 12.485 1.00 85.81 148 GLY A O 1
ATOM 1151 N N . ILE A 1 149 ? -9.607 -5.623 14.188 1.00 91.31 149 ILE A N 1
ATOM 1152 C CA . ILE A 1 149 ? -9.263 -4.471 15.021 1.00 91.31 149 ILE A CA 1
ATOM 1153 C C . ILE A 1 149 ? -8.276 -4.950 16.088 1.00 91.31 149 ILE A C 1
ATOM 1155 O O . ILE A 1 149 ? -8.473 -6.001 16.693 1.00 91.31 149 ILE A O 1
ATOM 1159 N N . SER A 1 150 ? -7.225 -4.178 16.318 1.00 92.25 150 SER A N 1
ATOM 1160 C CA . SER A 1 150 ? -6.217 -4.411 17.349 1.00 92.25 150 SER A CA 1
ATOM 1161 C C . SER A 1 150 ? -6.147 -3.204 18.277 1.00 92.25 150 SER A C 1
ATOM 1163 O O . SER A 1 150 ? -6.453 -2.078 17.875 1.00 92.25 150 SER A O 1
ATOM 1165 N N . LEU A 1 151 ? -5.750 -3.447 19.522 1.00 93.12 151 LEU A N 1
ATOM 1166 C CA . LEU A 1 151 ? -5.514 -2.405 20.515 1.00 93.12 151 LEU A CA 1
ATOM 1167 C C . LEU A 1 151 ? -4.009 -2.197 20.662 1.00 93.12 151 LEU A C 1
ATOM 1169 O O . LEU A 1 151 ? -3.258 -3.167 20.629 1.00 93.12 151 LEU A O 1
ATOM 1173 N N . ILE A 1 152 ? -3.577 -0.948 20.798 1.00 91.69 152 ILE A N 1
ATOM 1174 C CA . ILE A 1 152 ? -2.167 -0.575 20.949 1.00 91.69 152 ILE A CA 1
ATOM 1175 C C . ILE A 1 152 ? -1.972 0.384 22.123 1.00 91.69 152 ILE A C 1
ATOM 1177 O O . ILE A 1 152 ? -2.875 1.155 22.458 1.00 91.69 152 ILE A O 1
ATOM 1181 N N . ASP A 1 153 ? -0.787 0.337 22.725 1.00 90.38 153 ASP A N 1
ATOM 1182 C CA . ASP A 1 153 ? -0.345 1.315 23.716 1.00 90.38 153 ASP A CA 1
ATOM 1183 C C . ASP A 1 153 ? 0.254 2.518 22.987 1.00 90.38 153 ASP A C 1
ATOM 1185 O O . ASP A 1 153 ? 1.146 2.382 22.149 1.00 90.38 153 ASP A O 1
ATOM 1189 N N . ILE A 1 154 ? -0.245 3.710 23.277 1.00 86.81 154 ILE A N 1
ATOM 1190 C CA . ILE A 1 154 ? 0.250 4.955 22.705 1.00 86.81 154 ILE A CA 1
ATOM 1191 C C . ILE A 1 154 ? 1.424 5.429 23.567 1.00 86.81 154 ILE A C 1
ATOM 1193 O O . ILE A 1 154 ? 1.278 6.194 24.521 1.00 86.81 154 ILE A O 1
ATOM 1197 N N . SER A 1 155 ? 2.621 4.955 23.228 1.00 72.25 155 SER A N 1
ATOM 1198 C CA . SER A 1 155 ? 3.877 5.505 23.743 1.00 72.25 155 SER A CA 1
ATOM 1199 C C . SER A 1 155 ? 4.190 6.815 23.000 1.00 72.25 155 SER A C 1
ATOM 1201 O O . SER A 1 155 ? 4.171 6.838 21.772 1.00 72.25 155 SER A O 1
ATOM 1203 N N . ASP A 1 156 ? 4.429 7.910 23.723 1.00 62.09 156 ASP A N 1
ATOM 1204 C CA . ASP A 1 156 ? 4.376 9.281 23.188 1.00 62.09 156 ASP A CA 1
ATOM 1205 C C . ASP A 1 156 ? 5.333 9.598 21.997 1.00 62.09 156 ASP A C 1
ATOM 1207 O O . ASP A 1 156 ? 6.438 9.066 21.863 1.00 62.09 156 ASP A O 1
ATOM 1211 N N . ASP A 1 157 ? 4.860 10.550 21.177 1.00 55.41 157 ASP A N 1
ATOM 1212 C CA . ASP A 1 157 ? 5.522 11.529 20.286 1.00 55.41 157 ASP A CA 1
ATOM 1213 C C . ASP A 1 157 ? 6.107 11.170 18.906 1.00 55.41 157 ASP A C 1
ATOM 1215 O O . ASP A 1 157 ? 6.207 12.071 18.072 1.00 55.41 157 ASP A O 1
ATOM 1219 N N . ASN A 1 158 ? 6.421 9.916 18.569 1.00 56.06 158 ASN A N 1
ATOM 1220 C CA . ASN A 1 158 ? 7.087 9.631 17.274 1.00 56.06 158 ASN A CA 1
ATOM 1221 C C . ASN A 1 158 ? 6.181 9.097 16.149 1.00 56.06 158 ASN A C 1
ATOM 1223 O O . ASN A 1 158 ? 6.679 8.728 15.088 1.00 56.06 158 ASN A O 1
ATOM 1227 N N . GLY A 1 159 ? 4.862 9.030 16.350 1.00 54.88 159 GLY A N 1
ATOM 1228 C CA . GLY A 1 159 ? 3.933 8.516 15.330 1.00 54.88 159 GLY A CA 1
ATOM 1229 C C . GLY A 1 159 ? 4.038 7.005 15.066 1.00 54.88 159 GLY A C 1
ATOM 1230 O O . GLY A 1 159 ? 3.293 6.479 14.239 1.00 54.88 159 GLY A O 1
ATO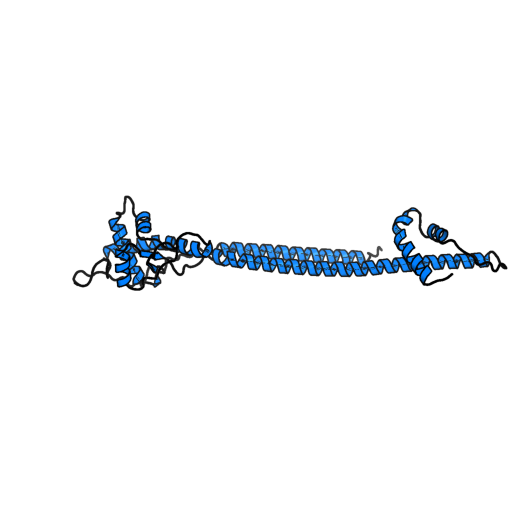M 1231 N N . ASN A 1 160 ? 4.904 6.286 15.788 1.00 58.50 160 ASN A N 1
ATOM 1232 C CA . ASN A 1 160 ? 4.927 4.828 15.787 1.00 58.50 160 ASN A CA 1
ATOM 1233 C C . ASN A 1 160 ? 3.774 4.295 16.644 1.00 58.50 160 ASN A C 1
ATOM 1235 O O . ASN A 1 160 ? 3.593 4.713 17.785 1.00 58.50 160 ASN A O 1
ATOM 1239 N N . SER A 1 161 ? 3.012 3.343 16.100 1.00 64.50 161 SER A N 1
ATOM 1240 C CA . SER A 1 161 ? 2.112 2.509 16.898 1.00 64.50 161 SER A CA 1
ATOM 1241 C C . SER A 1 161 ? 2.941 1.787 17.960 1.00 64.50 161 SER A C 1
ATOM 1243 O O . SER A 1 161 ? 3.915 1.121 17.597 1.00 64.50 161 SER A O 1
ATOM 1245 N N . GLY A 1 162 ? 2.603 1.935 19.243 1.00 72.31 162 GLY A N 1
ATOM 1246 C CA . GLY A 1 162 ? 3.269 1.166 20.292 1.00 72.31 162 GLY A CA 1
ATOM 1247 C C . GLY A 1 162 ? 2.863 -0.306 20.269 1.00 72.31 162 GLY A C 1
ATOM 1248 O O . GLY A 1 162 ? 2.325 -0.809 19.277 1.00 72.31 162 GLY A O 1
ATOM 1249 N N . ASN A 1 163 ? 3.180 -1.022 21.345 1.00 84.06 163 ASN A N 1
ATOM 1250 C CA . ASN A 1 163 ? 2.984 -2.469 21.402 1.00 84.06 163 ASN A CA 1
ATOM 1251 C C . ASN A 1 163 ? 1.499 -2.834 21.285 1.00 84.06 163 ASN A C 1
ATOM 1253 O O . ASN A 1 163 ? 0.631 -2.100 21.760 1.00 84.06 163 ASN A O 1
ATOM 1257 N N . VAL A 1 164 ? 1.219 -3.964 20.633 1.00 88.12 164 VAL A N 1
ATOM 1258 C CA . VAL A 1 164 ? -0.134 -4.524 20.542 1.00 88.12 164 VAL A CA 1
ATOM 1259 C C . VAL A 1 164 ? -0.515 -5.110 21.898 1.00 88.12 164 VAL A C 1
ATOM 1261 O O . VAL A 1 164 ? 0.254 -5.874 22.475 1.00 88.12 164 VAL A O 1
ATOM 1264 N N . LEU A 1 165 ? -1.700 -4.754 22.389 1.00 88.75 165 LEU A N 1
ATOM 1265 C CA . LEU A 1 165 ? -2.254 -5.263 23.639 1.00 88.75 165 LEU A CA 1
ATOM 1266 C C . LEU A 1 165 ? -2.952 -6.597 23.380 1.00 88.75 165 LEU A C 1
ATOM 1268 O O . LEU A 1 165 ? -4.078 -6.630 22.876 1.00 88.75 165 LEU A O 1
ATOM 1272 N N . ASP A 1 166 ? -2.303 -7.686 23.784 1.00 85.50 166 ASP A N 1
ATOM 1273 C CA . ASP A 1 166 ? -2.830 -9.047 23.619 1.00 85.50 166 ASP A CA 1
ATOM 1274 C C . ASP A 1 166 ? -3.524 -9.582 24.886 1.00 85.50 166 ASP A C 1
ATOM 1276 O O . ASP A 1 166 ? -4.214 -10.605 24.849 1.00 85.50 166 ASP A O 1
ATOM 1280 N N . SER A 1 167 ? -3.359 -8.903 26.026 1.00 88.62 167 SER A N 1
ATOM 1281 C CA . SER A 1 167 ? -3.887 -9.344 27.320 1.00 88.62 167 SER A CA 1
ATOM 1282 C C . SER A 1 167 ? -4.839 -8.327 27.950 1.00 88.62 167 SER A C 1
ATOM 1284 O O . SER A 1 167 ? -4.697 -7.115 27.790 1.00 88.62 167 SER A O 1
ATOM 1286 N N . LEU A 1 168 ? -5.819 -8.834 28.708 1.00 87.94 168 LEU A N 1
ATOM 1287 C CA . LEU A 1 168 ? -6.748 -7.982 29.455 1.00 87.94 168 LEU A CA 1
ATOM 1288 C C . LEU A 1 168 ? -6.035 -7.167 30.542 1.00 87.94 168 LEU A C 1
ATOM 1290 O O . LEU A 1 168 ? -6.388 -6.015 30.756 1.00 87.94 168 LEU A O 1
ATOM 1294 N N . GLU A 1 169 ? -5.021 -7.739 31.194 1.00 87.50 169 GLU A N 1
ATOM 1295 C CA . GLU A 1 169 ? -4.239 -7.053 32.232 1.00 87.50 169 GLU A CA 1
ATOM 1296 C C . GLU A 1 169 ? -3.545 -5.804 31.675 1.00 87.50 169 GLU A C 1
ATOM 1298 O O . GLU A 1 169 ? -3.673 -4.705 32.219 1.00 87.50 169 GLU A O 1
ATOM 1303 N N . GLU A 1 170 ? -2.874 -5.956 30.531 1.00 86.88 170 GLU A N 1
ATOM 1304 C CA . GLU A 1 170 ? -2.205 -4.851 29.848 1.00 86.88 170 GLU A CA 1
ATOM 1305 C C . GLU A 1 170 ? -3.219 -3.788 29.410 1.00 86.88 170 GLU A C 1
ATOM 1307 O O . GLU A 1 170 ? -3.016 -2.604 29.680 1.00 86.88 170 GLU A O 1
ATOM 1312 N N . LEU A 1 171 ? -4.374 -4.206 28.874 1.00 88.81 171 LEU A N 1
ATOM 1313 C CA . LEU A 1 171 ? -5.477 -3.301 28.547 1.00 88.81 171 LEU A CA 1
ATOM 1314 C C . LEU A 1 171 ? -5.935 -2.455 29.732 1.00 88.81 171 LEU A C 1
ATOM 1316 O O . LEU A 1 171 ? -6.110 -1.247 29.569 1.00 88.81 171 LEU A O 1
ATOM 1320 N N . PHE A 1 172 ? -6.135 -3.047 30.910 1.00 87.44 172 PHE A N 1
ATOM 1321 C CA . PHE A 1 172 ? -6.572 -2.280 32.077 1.00 87.44 172 PHE A CA 1
ATOM 1322 C C . PHE A 1 172 ? -5.526 -1.262 32.511 1.00 87.44 172 PHE A C 1
ATOM 1324 O O . PHE A 1 172 ? -5.878 -0.110 32.774 1.00 87.44 172 PHE A O 1
ATOM 1331 N N . SER A 1 173 ? -4.252 -1.656 32.531 1.00 86.75 173 SER A N 1
ATOM 1332 C CA . SER A 1 173 ? -3.161 -0.752 32.896 1.00 86.75 173 SER A CA 1
ATOM 1333 C C . SER A 1 173 ? -3.059 0.444 31.937 1.00 86.75 173 SER A C 1
ATOM 1335 O O . SER A 1 173 ? -3.027 1.595 32.377 1.00 86.75 173 SER A O 1
ATOM 1337 N N . THR A 1 174 ? -3.132 0.207 30.627 1.00 86.94 174 THR A N 1
ATOM 1338 C CA . THR A 1 174 ? -3.056 1.254 29.598 1.00 86.94 174 THR A CA 1
ATOM 1339 C C . THR A 1 174 ? -4.307 2.132 29.567 1.00 86.94 174 THR A C 1
ATOM 1341 O O . THR A 1 174 ? -4.214 3.346 29.360 1.00 86.94 174 THR A O 1
ATOM 1344 N N . ARG A 1 175 ? -5.485 1.557 29.845 1.00 86.38 175 ARG A N 1
ATOM 1345 C CA . ARG A 1 175 ? -6.749 2.298 29.975 1.00 86.38 175 ARG A CA 1
ATOM 1346 C C . ARG A 1 175 ? -6.702 3.303 31.123 1.00 86.38 175 ARG A C 1
ATOM 1348 O O . ARG A 1 175 ? -7.174 4.424 30.951 1.00 86.38 175 ARG A O 1
ATOM 1355 N N . LEU A 1 176 ? -6.113 2.942 32.267 1.00 85.25 176 LEU A N 1
ATOM 1356 C CA . LEU A 1 176 ? -5.934 3.866 33.399 1.00 85.25 176 LEU A CA 1
ATOM 1357 C C . LEU A 1 176 ? -5.040 5.058 33.037 1.00 85.25 176 LEU A C 1
ATOM 1359 O O . LEU A 1 176 ? -5.276 6.169 33.508 1.00 85.25 176 LEU A O 1
ATOM 1363 N N . ASN A 1 177 ? -4.066 4.838 32.155 1.00 83.44 177 ASN A N 1
ATOM 1364 C CA . ASN A 1 177 ? -3.177 5.883 31.655 1.00 83.44 177 ASN A CA 1
ATOM 1365 C C . ASN A 1 177 ? -3.806 6.732 30.534 1.00 83.44 177 ASN A C 1
ATOM 1367 O O . ASN A 1 177 ? -3.228 7.746 30.151 1.00 83.44 177 ASN A O 1
ATOM 1371 N N . GLY A 1 178 ? -4.970 6.338 30.001 1.00 82.38 178 GLY A N 1
ATOM 1372 C CA . GLY A 1 178 ? -5.635 7.027 28.890 1.00 82.38 178 GLY A CA 1
ATOM 1373 C C . GLY A 1 178 ? -4.898 6.904 27.552 1.00 82.38 178 GLY A C 1
ATOM 1374 O O . GLY A 1 178 ? -5.081 7.749 26.680 1.00 82.38 178 GLY A O 1
ATOM 1375 N N . LYS A 1 179 ? -4.057 5.874 27.397 1.00 86.00 179 LYS A N 1
ATOM 1376 C CA . LYS A 1 179 ? -3.145 5.689 26.253 1.00 86.00 179 LYS A CA 1
ATOM 1377 C C . LYS A 1 179 ? -3.557 4.552 25.318 1.00 86.00 179 LYS A C 1
ATOM 1379 O O . LYS A 1 179 ? -2.728 3.996 24.610 1.00 86.00 179 LYS A O 1
ATOM 1384 N N . VAL A 1 180 ? -4.834 4.178 25.308 1.00 90.62 180 VAL A N 1
ATOM 1385 C CA . VAL A 1 180 ? -5.326 3.110 24.429 1.00 90.62 180 VAL A CA 1
ATOM 1386 C C . VAL A 1 180 ? -5.623 3.677 23.042 1.00 90.62 180 VAL A C 1
ATOM 1388 O O . VAL A 1 180 ? -6.354 4.660 22.899 1.00 90.62 180 VAL A O 1
ATOM 1391 N N . GLY A 1 181 ? -5.053 3.042 22.019 1.00 91.56 181 GLY A N 1
ATOM 1392 C CA . GLY A 1 181 ? -5.368 3.289 20.617 1.00 91.56 181 GLY A CA 1
ATOM 1393 C C . GLY A 1 181 ? -6.025 2.074 19.968 1.00 91.56 181 GLY A C 1
ATOM 1394 O O . GLY A 1 181 ? -5.633 0.938 20.223 1.00 91.56 181 GLY A O 1
ATOM 1395 N N . MET A 1 182 ? -7.003 2.302 19.094 1.00 92.88 182 MET A N 1
ATOM 1396 C CA . MET A 1 182 ? -7.594 1.274 18.232 1.00 92.88 182 MET A CA 1
ATOM 1397 C C . MET A 1 182 ? -7.036 1.417 16.816 1.00 92.88 182 MET A C 1
ATOM 1399 O O . MET A 1 182 ? -6.999 2.520 16.272 1.00 92.88 182 MET A O 1
ATOM 1403 N N . VAL A 1 183 ? -6.608 0.313 16.204 1.00 92.00 183 VAL A N 1
ATOM 1404 C CA . VAL A 1 183 ? -5.969 0.299 14.878 1.00 92.00 183 VAL A CA 1
ATOM 1405 C C . VAL A 1 183 ? -6.350 -0.951 14.088 1.00 92.00 183 VAL A C 1
ATOM 1407 O O . VAL A 1 183 ? -6.729 -1.969 14.658 1.00 92.00 183 VAL A O 1
ATOM 1410 N N . ILE A 1 184 ? -6.237 -0.886 12.761 1.00 90.75 184 ILE A N 1
ATOM 1411 C CA . ILE A 1 184 ? -6.295 -2.062 11.886 1.00 90.75 184 ILE A CA 1
ATOM 1412 C C . ILE A 1 184 ? -4.892 -2.305 11.336 1.00 90.75 184 ILE A C 1
ATOM 1414 O O . ILE A 1 184 ? -4.405 -1.535 10.511 1.00 90.75 184 ILE A O 1
ATOM 1418 N N . MET A 1 185 ? -4.248 -3.378 11.799 1.00 84.31 185 MET A N 1
ATOM 1419 C CA . MET A 1 185 ? -2.861 -3.700 11.437 1.00 84.31 185 MET A CA 1
ATOM 1420 C C . MET A 1 185 ? -2.733 -4.220 10.002 1.00 84.31 185 MET A C 1
ATOM 1422 O O . MET A 1 185 ? -1.769 -3.910 9.310 1.00 84.31 185 MET A O 1
ATOM 1426 N N . ASN A 1 186 ? -3.716 -5.000 9.547 1.00 83.25 186 ASN A N 1
ATOM 1427 C CA . ASN A 1 186 ? -3.699 -5.657 8.241 1.00 83.25 186 ASN A CA 1
ATOM 1428 C C . ASN A 1 186 ? -4.968 -5.302 7.449 1.00 83.25 186 ASN A C 1
ATOM 1430 O O . ASN A 1 186 ? -5.891 -6.116 7.387 1.00 83.25 186 ASN A O 1
ATOM 1434 N N . PRO A 1 187 ? -5.068 -4.083 6.884 1.00 85.06 187 PRO A N 1
ATOM 1435 C CA . PRO A 1 187 ? -6.226 -3.703 6.088 1.00 85.06 187 PRO A CA 1
ATOM 1436 C C . PRO A 1 187 ? -6.202 -4.372 4.708 1.00 85.06 187 PRO A C 1
ATOM 1438 O O . PRO A 1 187 ? -5.148 -4.543 4.093 1.00 85.06 187 PRO A O 1
ATOM 1441 N N . GLU A 1 188 ? -7.384 -4.672 4.172 1.00 80.69 188 GLU A N 1
ATOM 1442 C CA . GLU A 1 188 ? -7.528 -5.025 2.760 1.00 80.69 188 GLU A CA 1
ATOM 1443 C C . GLU A 1 188 ? -7.257 -3.785 1.901 1.00 80.69 188 GLU A C 1
ATOM 1445 O O . GLU A 1 188 ? -7.997 -2.798 1.924 1.00 80.69 188 GLU A O 1
ATOM 1450 N N . LEU A 1 189 ? -6.148 -3.813 1.163 1.00 81.38 189 LEU A N 1
ATOM 1451 C CA . LEU A 1 189 ? -5.719 -2.676 0.359 1.00 81.38 189 LEU A CA 1
ATOM 1452 C C . LEU A 1 189 ? -6.567 -2.581 -0.915 1.00 81.38 189 LEU A C 1
ATOM 1454 O O . LEU A 1 189 ? -6.706 -3.576 -1.634 1.00 81.38 189 LEU A O 1
ATOM 1458 N N . PRO A 1 190 ? -7.085 -1.389 -1.267 1.00 79.69 190 PRO A N 1
ATOM 1459 C CA . PRO A 1 190 ? -7.776 -1.216 -2.531 1.00 79.69 190 PRO A CA 1
ATOM 1460 C C . PRO A 1 190 ? -6.800 -1.492 -3.675 1.00 79.69 190 PRO A C 1
ATOM 1462 O O . PRO A 1 190 ? -5.649 -1.051 -3.646 1.00 79.69 190 PRO A O 1
ATOM 1465 N N . MET A 1 191 ? -7.272 -2.159 -4.730 1.00 69.56 191 MET A N 1
ATOM 1466 C CA . MET A 1 191 ? -6.436 -2.487 -5.893 1.00 69.56 191 MET A CA 1
ATOM 1467 C C . MET A 1 191 ? -5.747 -1.250 -6.477 1.00 69.56 191 MET A C 1
ATOM 1469 O O . MET A 1 191 ? -4.610 -1.342 -6.918 1.00 69.56 191 MET A O 1
ATOM 1473 N N . GLN A 1 192 ? -6.369 -0.070 -6.391 1.00 69.31 192 GLN A N 1
ATOM 1474 C CA . GLN A 1 192 ? -5.763 1.201 -6.799 1.00 69.31 192 GLN A CA 1
ATOM 1475 C C . GLN A 1 192 ? -4.427 1.490 -6.097 1.00 69.31 192 GLN A C 1
ATOM 1477 O O . GLN A 1 192 ? -3.505 1.987 -6.734 1.00 69.31 192 GLN A O 1
ATOM 1482 N N . CYS A 1 193 ? -4.296 1.152 -4.815 1.00 78.25 193 CYS A N 1
ATOM 1483 C CA . CYS A 1 193 ? -3.068 1.328 -4.044 1.00 78.25 193 CYS A CA 1
ATOM 1484 C C . CYS A 1 193 ? -1.946 0.408 -4.539 1.00 78.25 193 CYS A C 1
ATOM 1486 O O . CYS A 1 193 ? -0.841 0.862 -4.838 1.00 78.25 193 CYS A O 1
ATOM 1488 N N . LEU A 1 194 ? -2.261 -0.876 -4.727 1.00 74.88 194 LEU A N 1
ATOM 1489 C CA . LEU A 1 194 ? -1.318 -1.867 -5.251 1.00 74.88 194 LEU A CA 1
ATOM 1490 C C . LEU A 1 194 ? -0.907 -1.548 -6.695 1.00 74.88 194 LEU A C 1
ATOM 1492 O O . LEU A 1 194 ? 0.257 -1.676 -7.082 1.00 74.88 194 LEU A O 1
ATOM 1496 N N . VAL A 1 195 ? -1.876 -1.098 -7.489 1.00 67.88 195 VAL A N 1
ATOM 1497 C CA . VAL A 1 195 ? -1.708 -0.785 -8.902 1.00 67.88 195 VAL A CA 1
ATOM 1498 C C . VAL A 1 195 ? -0.937 0.519 -9.082 1.00 67.88 195 VAL A C 1
ATOM 1500 O O . VAL A 1 195 ? -0.055 0.532 -9.924 1.00 67.88 195 VAL A O 1
ATOM 1503 N N . LYS A 1 196 ? -1.145 1.581 -8.288 1.00 70.38 196 LYS A N 1
ATOM 1504 C CA . LYS A 1 196 ? -0.397 2.853 -8.423 1.00 70.38 196 LYS A CA 1
ATOM 1505 C C . LYS A 1 196 ? 1.121 2.639 -8.476 1.00 70.38 196 LYS A C 1
ATOM 1507 O O . LYS A 1 196 ? 1.777 3.156 -9.379 1.00 70.38 196 LYS A O 1
ATOM 1512 N N . ASN A 1 197 ? 1.666 1.833 -7.565 1.00 63.44 197 ASN A N 1
ATOM 1513 C CA . ASN A 1 197 ? 3.106 1.577 -7.518 1.00 63.44 197 ASN A CA 1
ATOM 1514 C C . ASN A 1 197 ? 3.576 0.656 -8.665 1.00 63.44 197 ASN A C 1
ATOM 1516 O O . ASN A 1 197 ? 4.610 0.888 -9.284 1.00 63.44 197 ASN A O 1
ATOM 1520 N N . LYS A 1 198 ? 2.798 -0.382 -9.003 1.00 66.31 198 LYS A N 1
ATOM 1521 C CA . LYS A 1 198 ? 3.171 -1.359 -10.045 1.00 66.31 198 LYS A CA 1
ATOM 1522 C C . LYS A 1 198 ? 2.950 -0.851 -11.473 1.00 66.31 198 LYS A C 1
ATOM 1524 O O . LYS A 1 198 ? 3.692 -1.221 -12.380 1.00 66.31 198 LYS A O 1
ATOM 1529 N N . LEU A 1 199 ? 1.955 -0.000 -11.686 1.00 68.00 199 LEU A N 1
ATOM 1530 C CA . LEU A 1 199 ? 1.520 0.477 -12.997 1.00 68.00 199 LEU A CA 1
ATOM 1531 C C . LEU A 1 199 ? 2.523 1.450 -13.597 1.00 68.00 199 LEU A C 1
ATOM 1533 O O . LEU A 1 199 ? 2.807 1.347 -14.786 1.00 68.00 199 LEU A O 1
ATOM 1537 N N . PHE A 1 200 ? 3.128 2.322 -12.787 1.00 64.25 200 PHE A N 1
ATOM 1538 C CA . PHE A 1 200 ? 4.200 3.192 -13.266 1.00 64.25 200 PHE A CA 1
ATOM 1539 C C . PHE A 1 200 ? 5.385 2.376 -13.802 1.00 64.25 200 PHE A C 1
ATOM 1541 O O . PHE A 1 200 ? 5.886 2.648 -14.892 1.00 64.25 200 PHE A O 1
ATOM 1548 N N . THR A 1 201 ? 5.783 1.314 -13.094 1.00 65.19 201 THR A N 1
ATOM 1549 C CA . THR A 1 201 ? 6.858 0.416 -13.538 1.00 65.19 201 THR A CA 1
ATOM 1550 C C . THR A 1 201 ? 6.482 -0.357 -14.801 1.00 65.19 201 THR A C 1
ATOM 1552 O O . THR A 1 201 ? 7.290 -0.437 -15.725 1.00 65.19 201 THR A O 1
ATOM 1555 N N . ILE A 1 202 ? 5.263 -0.901 -14.874 1.00 71.50 202 ILE A N 1
ATOM 1556 C CA . ILE A 1 202 ? 4.790 -1.656 -16.045 1.00 71.50 202 ILE A CA 1
ATOM 1557 C C . ILE A 1 202 ? 4.714 -0.745 -17.273 1.00 71.50 202 ILE A C 1
ATOM 1559 O O . ILE A 1 202 ? 5.227 -1.102 -18.331 1.00 71.50 202 ILE A O 1
ATOM 1563 N N . PHE A 1 203 ? 4.126 0.444 -17.133 1.00 72.56 203 PHE A N 1
ATOM 1564 C CA . PHE A 1 203 ? 3.978 1.392 -18.234 1.00 72.56 203 PHE A CA 1
ATOM 1565 C C . PHE A 1 203 ? 5.332 1.935 -18.704 1.00 72.56 203 PHE A C 1
ATOM 1567 O O . PHE A 1 203 ? 5.592 1.973 -19.905 1.00 72.56 203 PHE A O 1
ATOM 1574 N N . SER A 1 204 ? 6.224 2.278 -17.769 1.00 69.06 204 SER A N 1
ATOM 1575 C CA . SER A 1 204 ? 7.592 2.704 -18.080 1.00 69.06 204 SER A CA 1
ATOM 1576 C C . SER A 1 204 ? 8.373 1.610 -18.820 1.00 69.06 204 SER A C 1
ATOM 1578 O O . SER A 1 204 ? 8.944 1.866 -19.878 1.00 69.06 204 SER A O 1
ATOM 1580 N N . SER A 1 205 ? 8.317 0.364 -18.339 1.00 72.94 205 SER A N 1
ATOM 1581 C CA . SER A 1 205 ? 8.963 -0.784 -18.989 1.00 72.94 205 SER A CA 1
ATOM 1582 C C . SER A 1 205 ? 8.434 -1.020 -20.409 1.00 72.94 205 SER A C 1
ATOM 1584 O O . SER A 1 205 ? 9.209 -1.156 -21.358 1.00 72.94 205 SER A O 1
ATOM 1586 N N . LEU A 1 206 ? 7.110 -0.993 -20.586 1.00 79.94 206 LEU A N 1
ATOM 1587 C CA . LEU A 1 206 ? 6.466 -1.210 -21.881 1.00 79.94 206 LEU A CA 1
ATOM 1588 C C . LEU A 1 206 ? 6.816 -0.091 -22.879 1.00 79.94 206 LEU A C 1
ATOM 1590 O O . LEU A 1 206 ? 7.116 -0.373 -24.042 1.00 79.94 206 LEU A O 1
ATOM 1594 N N . LEU A 1 207 ? 6.868 1.167 -22.423 1.00 77.88 207 LEU A N 1
ATOM 1595 C CA . LEU A 1 207 ? 7.334 2.291 -23.239 1.00 77.88 207 LEU A CA 1
ATOM 1596 C C . LEU A 1 207 ? 8.798 2.143 -23.664 1.00 77.88 207 LEU A C 1
ATOM 1598 O O . LEU A 1 207 ? 9.105 2.375 -24.833 1.00 77.88 207 LEU A O 1
ATOM 1602 N N . ILE A 1 208 ? 9.691 1.728 -22.761 1.00 77.25 208 ILE A N 1
ATOM 1603 C CA . ILE A 1 208 ? 11.114 1.516 -23.072 1.00 77.25 208 ILE A CA 1
ATOM 1604 C C . ILE A 1 208 ? 11.278 0.434 -24.147 1.00 77.25 208 ILE A C 1
ATOM 1606 O O . ILE A 1 208 ? 12.008 0.637 -25.117 1.00 77.25 208 ILE A O 1
ATOM 1610 N N . VAL A 1 209 ? 10.568 -0.691 -24.019 1.00 80.81 209 VAL A N 1
ATOM 1611 C CA . VAL A 1 209 ? 10.605 -1.780 -25.011 1.00 80.81 209 VAL A CA 1
ATOM 1612 C C . VAL A 1 209 ? 10.082 -1.310 -26.371 1.00 80.81 209 VAL A C 1
ATOM 1614 O O . VAL A 1 209 ? 10.705 -1.581 -27.400 1.00 80.81 209 VAL A O 1
ATOM 1617 N N . SER A 1 210 ? 8.974 -0.564 -26.385 1.00 79.94 210 SER A N 1
ATOM 1618 C CA . SER A 1 210 ? 8.393 -0.005 -27.613 1.00 79.94 210 SER A CA 1
ATOM 1619 C C . SER A 1 210 ? 9.356 0.961 -28.317 1.00 79.94 210 SER A C 1
ATOM 1621 O O . SER A 1 210 ? 9.628 0.816 -2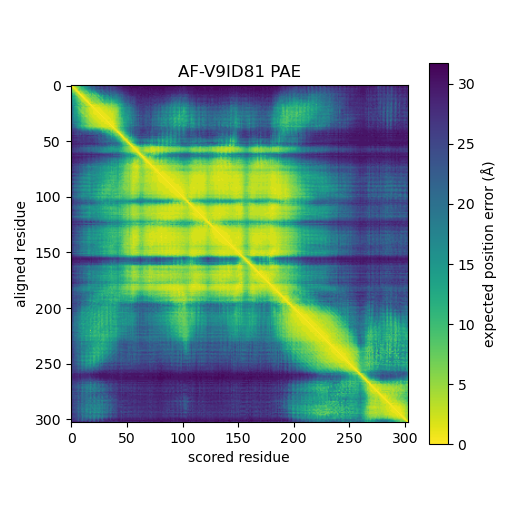9.511 1.00 79.94 210 SER A O 1
ATOM 1623 N N . LEU A 1 211 ? 9.951 1.899 -27.570 1.00 78.94 211 LEU A N 1
ATOM 1624 C CA . LEU A 1 211 ? 10.957 2.828 -28.091 1.00 78.94 211 LEU A CA 1
ATOM 1625 C C . LEU A 1 211 ? 12.203 2.097 -28.609 1.00 78.94 211 LEU A C 1
ATOM 1627 O O . LEU A 1 211 ? 12.718 2.454 -29.669 1.00 78.94 211 LEU A O 1
ATOM 1631 N N . GLY A 1 212 ? 12.655 1.049 -27.915 1.00 85.06 212 GLY A N 1
ATOM 1632 C CA . GLY A 1 212 ? 13.785 0.224 -28.343 1.00 85.06 212 GLY A CA 1
ATOM 1633 C C . GLY A 1 212 ? 13.539 -0.476 -29.683 1.00 85.06 212 GLY A C 1
ATOM 1634 O O . GLY A 1 212 ? 14.399 -0.445 -30.564 1.00 85.06 212 GLY A O 1
ATOM 1635 N N . LEU A 1 213 ? 12.346 -1.045 -29.882 1.00 85.44 213 LEU A N 1
ATOM 1636 C CA . LEU A 1 213 ? 11.953 -1.672 -31.150 1.00 85.44 213 LEU A CA 1
ATOM 1637 C C . LEU A 1 213 ? 11.892 -0.658 -32.298 1.00 85.44 213 LEU A C 1
ATOM 1639 O O . LEU A 1 213 ? 12.424 -0.917 -33.380 1.00 85.44 213 LEU A O 1
ATOM 1643 N N . LEU A 1 214 ? 11.289 0.510 -32.064 1.00 84.19 214 LEU A N 1
ATOM 1644 C CA . LEU A 1 214 ? 11.220 1.579 -33.063 1.00 84.19 214 LEU A CA 1
ATOM 1645 C C . LEU A 1 214 ? 12.615 2.088 -33.447 1.00 84.19 214 LEU A C 1
ATOM 1647 O O . LEU A 1 214 ? 12.898 2.259 -34.635 1.00 84.19 214 LEU A O 1
ATOM 1651 N N . ALA A 1 215 ? 13.502 2.271 -32.466 1.00 83.19 215 ALA A N 1
ATOM 1652 C CA . ALA A 1 215 ? 14.883 2.673 -32.706 1.00 83.19 215 ALA A CA 1
ATOM 1653 C C . ALA A 1 215 ? 15.645 1.622 -33.527 1.00 83.19 215 ALA A C 1
ATOM 1655 O O . ALA A 1 215 ? 16.316 1.976 -34.495 1.00 83.19 215 ALA A O 1
ATOM 1656 N N . ALA A 1 216 ? 15.495 0.332 -33.208 1.00 86.88 216 ALA A N 1
ATOM 1657 C CA . ALA A 1 216 ? 16.135 -0.754 -33.950 1.00 86.88 216 ALA A CA 1
ATOM 1658 C C . ALA A 1 216 ? 15.679 -0.803 -35.419 1.00 86.88 216 ALA A C 1
ATOM 1660 O O . ALA A 1 216 ? 16.510 -0.887 -36.328 1.00 86.88 216 ALA A O 1
ATOM 1661 N N . ILE A 1 217 ? 14.370 -0.677 -35.668 1.00 87.00 217 ILE A N 1
ATOM 1662 C CA . ILE A 1 217 ? 13.808 -0.628 -37.028 1.00 87.00 217 ILE A CA 1
ATOM 1663 C C . ILE A 1 217 ? 14.315 0.613 -37.775 1.00 87.00 217 ILE A C 1
ATOM 1665 O O . ILE A 1 217 ? 14.732 0.512 -38.934 1.00 87.00 217 ILE A O 1
ATOM 1669 N N . GLY A 1 218 ? 14.316 1.776 -37.116 1.00 83.44 218 GLY A N 1
ATOM 1670 C CA . GLY A 1 218 ? 14.844 3.021 -37.672 1.00 83.44 218 GLY A CA 1
ATOM 1671 C C . GLY A 1 218 ? 16.314 2.890 -38.074 1.00 83.44 218 GLY A C 1
ATOM 1672 O O . GLY A 1 218 ? 16.679 3.220 -39.204 1.00 83.44 218 GLY A O 1
ATOM 1673 N N . MET A 1 219 ? 17.141 2.315 -37.199 1.00 89.69 219 MET A N 1
ATOM 1674 C CA . MET A 1 219 ? 18.566 2.106 -37.449 1.00 89.69 219 MET A CA 1
ATOM 1675 C C . MET A 1 219 ? 18.808 1.132 -38.607 1.00 89.69 219 MET A C 1
ATOM 1677 O O . MET A 1 219 ? 19.641 1.395 -39.474 1.00 89.69 219 MET A O 1
ATOM 1681 N N . GLN A 1 220 ? 18.035 0.042 -38.682 1.00 88.81 220 GLN A N 1
ATOM 1682 C CA . GLN A 1 220 ? 18.118 -0.916 -39.785 1.00 88.81 220 GLN A CA 1
ATOM 1683 C C . GLN A 1 220 ? 17.792 -0.250 -41.129 1.00 88.81 220 GLN A C 1
ATOM 1685 O O . GLN A 1 220 ? 18.503 -0.446 -42.118 1.00 88.81 220 GLN A O 1
ATOM 1690 N N . LYS A 1 221 ? 16.728 0.561 -41.181 1.00 85.88 221 LYS A N 1
ATOM 1691 C CA . LYS A 1 221 ? 16.335 1.286 -42.397 1.00 85.88 221 LYS A CA 1
ATOM 1692 C C . LYS A 1 221 ? 17.383 2.318 -42.802 1.00 85.88 221 LYS A C 1
ATOM 1694 O O . LYS A 1 221 ? 17.735 2.365 -43.980 1.00 85.88 221 LYS A O 1
ATOM 1699 N N . LEU A 1 222 ? 17.911 3.084 -41.846 1.00 90.38 222 LEU A N 1
ATOM 1700 C CA . LEU A 1 222 ? 18.987 4.049 -42.087 1.00 90.38 222 LEU A CA 1
ATOM 1701 C C . LEU A 1 222 ? 20.243 3.368 -42.629 1.00 90.38 222 LEU A C 1
ATOM 1703 O O . LEU A 1 222 ? 20.815 3.840 -43.608 1.00 90.38 222 LEU A O 1
ATOM 1707 N N . PHE A 1 223 ? 20.632 2.228 -42.059 1.00 92.88 223 PHE A N 1
ATOM 1708 C CA . PHE A 1 223 ? 21.790 1.470 -42.523 1.00 92.88 223 PHE A CA 1
ATOM 1709 C C . PHE A 1 223 ? 21.613 0.971 -43.964 1.00 92.88 223 PHE A C 1
ATOM 1711 O O . PHE A 1 223 ? 22.486 1.160 -44.813 1.00 92.88 223 PHE A O 1
ATOM 1718 N N . VAL A 1 224 ? 20.452 0.388 -44.279 1.00 90.94 224 VAL A N 1
ATOM 1719 C CA . VAL A 1 224 ? 20.141 -0.064 -45.644 1.00 90.94 224 VAL A CA 1
ATOM 1720 C C . VAL A 1 224 ? 20.116 1.113 -46.621 1.00 90.94 224 VAL A C 1
ATOM 1722 O O . VAL A 1 224 ? 20.649 0.999 -47.727 1.00 90.94 224 VAL A O 1
ATOM 1725 N N . TRP A 1 225 ? 19.524 2.243 -46.230 1.00 91.19 225 TRP A N 1
ATOM 1726 C CA . TRP A 1 225 ? 19.503 3.458 -47.042 1.00 91.19 225 TRP A CA 1
ATOM 1727 C C . TRP A 1 225 ? 20.918 3.985 -47.302 1.00 91.19 225 TRP A C 1
ATOM 1729 O O . TRP A 1 225 ? 21.261 4.247 -48.453 1.00 91.19 225 TRP A O 1
ATOM 1739 N N . TYR A 1 226 ? 21.767 4.029 -46.275 1.00 92.38 226 TYR A N 1
ATOM 1740 C CA . TYR A 1 226 ? 23.157 4.468 -46.382 1.00 92.38 226 TYR A CA 1
ATOM 1741 C C . TYR A 1 226 ? 23.969 3.606 -47.361 1.00 92.38 226 TYR A C 1
ATOM 1743 O O . TYR A 1 226 ? 24.653 4.134 -48.239 1.00 92.38 226 TYR A O 1
ATOM 1751 N N . ILE A 1 227 ? 23.843 2.276 -47.285 1.00 90.75 227 ILE A N 1
ATOM 1752 C CA . ILE A 1 227 ? 24.518 1.362 -48.220 1.00 90.75 227 ILE A CA 1
ATOM 1753 C C . ILE A 1 227 ? 24.023 1.566 -49.657 1.00 90.75 227 ILE A C 1
ATOM 1755 O O . ILE A 1 227 ? 24.829 1.588 -50.590 1.00 90.75 227 ILE A O 1
ATOM 1759 N N . ARG A 1 228 ? 22.707 1.724 -49.863 1.00 88.81 228 ARG A N 1
ATOM 1760 C CA . ARG A 1 228 ? 22.148 1.996 -51.200 1.00 88.81 228 ARG A CA 1
ATOM 1761 C C . ARG A 1 228 ? 22.645 3.327 -51.753 1.00 88.81 228 ARG A C 1
ATOM 1763 O O . ARG A 1 228 ? 23.012 3.382 -52.924 1.00 88.81 228 ARG A O 1
ATOM 1770 N N . TYR A 1 229 ? 22.678 4.359 -50.913 1.00 85.81 229 TYR A N 1
ATOM 1771 C CA . TYR A 1 229 ? 23.185 5.676 -51.270 1.00 85.81 229 TYR A CA 1
ATOM 1772 C C . TYR A 1 229 ? 24.646 5.589 -51.717 1.00 85.81 229 TYR A C 1
ATOM 1774 O O . TYR A 1 229 ? 24.963 6.001 -52.830 1.00 85.81 229 TYR A O 1
ATOM 1782 N N . LYS A 1 230 ? 25.514 4.939 -50.927 1.00 85.94 230 LYS A N 1
ATOM 1783 C CA . LYS A 1 230 ? 26.927 4.736 -51.282 1.00 85.94 230 LYS A CA 1
ATOM 1784 C C . LYS A 1 230 ? 27.095 4.013 -52.626 1.00 85.94 230 LYS A C 1
ATOM 1786 O O . LYS A 1 230 ? 27.816 4.505 -53.489 1.00 85.94 230 LYS A O 1
ATOM 1791 N N . LYS A 1 231 ? 26.370 2.906 -52.842 1.00 84.81 231 LYS A N 1
ATOM 1792 C CA . LYS A 1 231 ? 26.400 2.158 -54.116 1.00 84.81 231 LYS A CA 1
ATOM 1793 C C . LYS A 1 231 ? 25.895 2.977 -55.306 1.00 84.81 231 LYS A C 1
ATOM 1795 O O . LYS A 1 231 ? 26.373 2.788 -56.420 1.00 84.81 231 LYS A O 1
ATOM 1800 N N . SER A 1 232 ? 24.899 3.845 -55.110 1.00 82.25 232 SER A N 1
ATOM 1801 C CA . SER A 1 232 ? 24.412 4.725 -56.180 1.00 82.25 232 SER A CA 1
ATOM 1802 C C . SER A 1 232 ? 25.475 5.740 -56.574 1.00 82.25 232 SER A C 1
ATOM 1804 O O . SER A 1 232 ? 25.784 5.857 -57.755 1.00 82.25 232 SER A O 1
ATOM 1806 N N . THR A 1 233 ? 26.090 6.384 -55.582 1.00 79.81 233 THR A N 1
ATOM 1807 C CA . THR A 1 233 ? 27.158 7.363 -55.792 1.00 79.81 233 THR A CA 1
ATOM 1808 C C . THR A 1 233 ? 28.359 6.746 -56.508 1.00 79.81 233 THR A C 1
ATOM 1810 O O . THR A 1 233 ? 28.848 7.329 -57.466 1.00 79.81 233 THR A O 1
ATOM 1813 N N . GLU A 1 234 ? 28.808 5.550 -56.110 1.00 80.50 234 GLU A N 1
ATOM 1814 C CA . GLU A 1 234 ? 29.908 4.851 -56.798 1.00 80.50 234 GLU A CA 1
ATOM 1815 C C . GLU A 1 234 ? 29.571 4.565 -58.270 1.00 80.50 234 GLU A C 1
ATOM 1817 O O . GLU A 1 234 ? 30.385 4.839 -59.147 1.00 80.50 234 GLU A O 1
ATOM 1822 N N . ARG A 1 235 ? 28.353 4.092 -58.573 1.00 81.06 235 ARG A N 1
ATOM 1823 C CA . ARG A 1 235 ? 27.923 3.848 -59.964 1.00 81.06 235 ARG A CA 1
ATOM 1824 C C . ARG A 1 235 ? 27.868 5.118 -60.806 1.00 81.06 235 ARG A C 1
ATOM 1826 O O . ARG A 1 235 ? 28.217 5.068 -61.980 1.00 81.06 235 ARG A O 1
ATOM 1833 N N . GLU A 1 236 ? 27.418 6.230 -60.231 1.00 82.12 236 GLU A N 1
ATOM 1834 C CA . GLU A 1 236 ? 27.401 7.523 -60.921 1.00 82.12 236 GLU A CA 1
ATOM 1835 C C . GLU A 1 236 ? 28.822 8.014 -61.223 1.00 82.12 236 GLU A C 1
ATOM 1837 O O . GLU A 1 236 ? 29.065 8.486 -62.332 1.00 82.12 236 GLU A O 1
ATOM 1842 N N . VAL A 1 237 ? 29.774 7.820 -60.297 1.00 80.31 237 VAL A N 1
ATOM 1843 C CA . VAL A 1 237 ? 31.198 8.111 -60.542 1.00 80.31 237 VAL A CA 1
ATOM 1844 C C . VAL A 1 237 ? 31.740 7.235 -61.674 1.00 80.31 237 VAL A C 1
ATOM 1846 O O . VAL A 1 237 ? 32.283 7.770 -62.634 1.00 80.31 237 VAL A O 1
ATOM 1849 N N . PHE A 1 238 ? 31.557 5.909 -61.613 1.00 82.88 238 PHE A N 1
ATOM 1850 C CA . PHE A 1 238 ? 32.067 4.999 -62.649 1.00 82.88 238 PHE A CA 1
ATOM 1851 C C . PHE A 1 238 ? 31.473 5.279 -64.030 1.00 82.88 238 PHE A C 1
ATOM 1853 O O . PHE A 1 238 ? 32.184 5.217 -65.030 1.00 82.88 238 PHE A O 1
ATOM 1860 N N . LYS A 1 239 ? 30.182 5.620 -64.096 1.00 85.38 239 LYS A N 1
ATOM 1861 C CA . LYS A 1 239 ? 29.541 6.005 -65.354 1.00 85.38 239 LYS A CA 1
ATOM 1862 C C . LYS A 1 239 ? 30.160 7.281 -65.926 1.00 85.38 239 LYS A C 1
ATOM 1864 O O . LYS A 1 239 ? 30.496 7.302 -67.102 1.00 85.38 239 LYS A O 1
ATOM 1869 N N . LEU A 1 240 ? 30.353 8.305 -65.092 1.00 80.06 240 LEU A N 1
ATOM 1870 C CA . LEU A 1 240 ? 30.970 9.557 -65.523 1.00 80.06 240 LEU A CA 1
ATOM 1871 C C . LEU A 1 240 ? 32.403 9.335 -66.029 1.00 80.06 240 LEU A C 1
ATOM 1873 O O . LEU A 1 240 ? 32.774 9.887 -67.057 1.00 80.06 240 LEU A O 1
ATOM 1877 N N . VAL A 1 241 ? 33.185 8.493 -65.346 1.00 83.19 241 VAL A N 1
ATOM 1878 C CA . VAL A 1 241 ? 34.539 8.112 -65.786 1.00 83.19 241 VAL A CA 1
ATOM 1879 C C . VAL A 1 241 ? 34.497 7.409 -67.146 1.00 83.19 241 VAL A C 1
ATOM 1881 O O . VAL A 1 241 ? 35.239 7.787 -68.047 1.00 83.19 241 VAL A O 1
ATOM 1884 N N . SER A 1 242 ? 33.592 6.443 -67.337 1.00 82.44 242 SER A N 1
ATOM 1885 C CA . SER A 1 242 ? 33.432 5.750 -68.624 1.00 82.44 242 SER A CA 1
ATOM 1886 C C . SER A 1 242 ? 33.043 6.700 -69.761 1.00 82.44 242 SER A C 1
ATOM 1888 O O . SER A 1 242 ? 33.526 6.536 -70.881 1.00 82.44 242 SER A O 1
ATOM 1890 N N . ASP A 1 243 ? 32.179 7.680 -69.489 1.00 80.81 243 ASP A N 1
ATOM 1891 C CA . ASP A 1 243 ? 31.758 8.675 -70.476 1.00 80.81 243 ASP A CA 1
ATOM 1892 C C . ASP A 1 243 ? 32.924 9.617 -70.853 1.00 80.81 243 ASP A C 1
ATOM 1894 O O . ASP A 1 243 ? 33.085 9.954 -72.027 1.00 80.81 243 ASP A O 1
ATOM 1898 N N . ILE A 1 244 ? 33.777 9.990 -69.885 1.00 78.44 244 ILE A N 1
ATOM 1899 C CA . ILE A 1 244 ? 35.003 10.773 -70.125 1.00 78.44 244 ILE A CA 1
ATOM 1900 C C . ILE A 1 244 ? 35.983 9.993 -71.013 1.00 78.44 244 ILE A C 1
ATOM 1902 O O . ILE A 1 244 ? 36.422 10.530 -72.029 1.00 78.44 244 ILE A O 1
ATOM 1906 N N . ILE A 1 245 ? 36.291 8.735 -70.671 1.00 79.81 245 ILE A N 1
ATOM 1907 C CA . ILE A 1 245 ? 37.246 7.899 -71.424 1.00 79.81 245 ILE A CA 1
ATOM 1908 C C . ILE A 1 245 ? 36.782 7.720 -72.873 1.00 79.81 245 ILE A C 1
ATOM 1910 O O . ILE A 1 245 ? 37.556 7.956 -73.798 1.00 79.81 245 ILE A O 1
ATOM 1914 N N . ASN A 1 246 ? 35.505 7.387 -73.087 1.00 82.25 246 ASN A N 1
ATOM 1915 C CA . ASN A 1 246 ? 34.946 7.214 -74.431 1.00 82.25 246 ASN A CA 1
ATOM 1916 C C . ASN A 1 246 ? 35.020 8.513 -75.256 1.00 82.25 246 ASN A C 1
ATOM 1918 O O . ASN A 1 246 ? 35.328 8.494 -76.446 1.00 82.25 246 ASN A O 1
ATOM 1922 N N . MET A 1 247 ? 34.781 9.667 -74.624 1.00 79.19 247 MET A N 1
ATOM 1923 C CA . MET A 1 247 ? 34.893 10.957 -75.303 1.00 79.19 247 MET A CA 1
ATOM 1924 C C . MET A 1 247 ? 36.338 11.274 -75.717 1.00 79.19 247 MET A C 1
ATOM 1926 O O . MET A 1 247 ? 36.556 11.777 -76.822 1.00 79.19 247 MET A O 1
ATOM 1930 N N . VAL A 1 248 ? 37.318 10.973 -74.859 1.00 78.19 248 VAL A N 1
ATOM 1931 C CA . VAL A 1 248 ? 38.747 11.143 -75.163 1.00 78.19 248 VAL A CA 1
ATOM 1932 C C . VAL A 1 248 ? 39.178 10.181 -76.270 1.00 78.19 248 VAL A C 1
ATOM 1934 O O . VAL A 1 248 ? 39.794 10.614 -77.241 1.00 78.19 248 VAL A O 1
ATOM 1937 N N . GLU A 1 249 ? 38.792 8.907 -76.196 1.00 77.62 249 GLU A N 1
ATOM 1938 C CA . GLU A 1 249 ? 39.098 7.915 -77.229 1.00 77.62 249 GLU A CA 1
ATOM 1939 C C . GLU A 1 249 ? 38.521 8.319 -78.593 1.00 77.62 249 GLU A C 1
ATOM 1941 O O . GLU A 1 249 ? 39.244 8.328 -79.590 1.00 77.62 249 GLU A O 1
ATOM 1946 N N . MET A 1 250 ? 37.255 8.747 -78.638 1.00 75.44 250 MET A N 1
ATOM 1947 C CA . MET A 1 250 ? 36.627 9.250 -79.861 1.00 75.44 250 MET A CA 1
ATOM 1948 C C . MET A 1 250 ? 37.360 10.483 -80.410 1.00 75.44 250 MET A C 1
ATOM 1950 O O . MET A 1 250 ? 37.532 10.613 -81.621 1.00 75.44 250 MET A O 1
ATOM 1954 N N . HIS A 1 251 ? 37.829 11.387 -79.544 1.00 68.94 251 HIS A N 1
ATOM 1955 C CA . HIS A 1 251 ? 38.605 12.553 -79.970 1.00 68.94 251 HIS A CA 1
ATOM 1956 C C . HIS A 1 251 ? 39.972 12.154 -80.547 1.00 68.94 251 HIS A C 1
ATOM 1958 O O . HIS A 1 251 ? 40.368 12.672 -81.590 1.00 68.94 251 HIS A O 1
ATOM 1964 N N . HIS A 1 252 ? 40.667 11.198 -79.924 1.00 68.62 252 HIS A N 1
ATOM 1965 C CA . HIS A 1 252 ? 41.937 10.665 -80.424 1.00 68.62 252 HIS A CA 1
ATOM 1966 C C . HIS A 1 252 ? 41.761 9.937 -81.764 1.00 68.62 252 HIS A C 1
ATOM 1968 O O . HIS A 1 252 ? 42.549 10.154 -82.683 1.00 68.62 252 HIS A O 1
ATOM 1974 N N . GLN A 1 253 ? 40.711 9.121 -81.910 1.00 68.56 253 GLN A N 1
ATOM 1975 C CA . GLN A 1 253 ? 40.379 8.451 -83.171 1.00 68.56 253 GLN A CA 1
ATOM 1976 C C . GLN A 1 253 ? 40.055 9.471 -84.274 1.00 68.56 253 GLN A C 1
ATOM 1978 O O . GLN A 1 253 ? 40.607 9.393 -85.370 1.00 68.56 253 GLN A O 1
ATOM 1983 N N . ASN A 1 254 ? 39.230 10.480 -83.980 1.00 66.44 254 ASN A N 1
ATOM 1984 C CA . ASN A 1 254 ? 38.876 11.523 -84.944 1.00 66.44 254 ASN A CA 1
ATOM 1985 C C . ASN A 1 254 ? 40.086 12.372 -85.357 1.00 66.44 254 ASN A C 1
ATOM 1987 O O . ASN A 1 254 ? 40.228 12.679 -86.541 1.00 66.44 254 ASN A O 1
ATOM 1991 N N . ALA A 1 255 ? 40.980 12.713 -84.423 1.00 63.47 255 ALA A N 1
ATOM 1992 C CA . ALA A 1 255 ? 42.228 13.419 -84.715 1.00 63.47 255 ALA A CA 1
ATOM 1993 C C . ALA A 1 255 ? 43.183 12.572 -85.578 1.00 63.47 255 ALA A C 1
ATOM 1995 O O . ALA A 1 255 ? 43.803 13.092 -86.504 1.00 63.47 255 ALA A O 1
ATOM 1996 N N . ALA A 1 256 ? 43.250 11.258 -85.337 1.00 61.12 256 ALA A N 1
ATOM 1997 C CA . ALA A 1 256 ? 44.059 10.336 -86.136 1.00 61.12 256 ALA A CA 1
ATOM 1998 C C . ALA A 1 256 ? 43.535 10.174 -87.576 1.00 61.12 256 ALA A C 1
ATOM 2000 O O . ALA A 1 256 ? 44.324 10.014 -88.505 1.00 61.12 256 ALA A O 1
ATOM 2001 N N . ILE A 1 257 ? 42.214 10.242 -87.776 1.00 60.69 257 ILE A N 1
ATOM 2002 C CA . ILE A 1 257 ? 41.579 10.151 -89.102 1.00 60.69 257 ILE A CA 1
ATOM 2003 C C . ILE A 1 257 ? 41.715 11.466 -89.888 1.00 60.69 257 ILE A C 1
ATOM 2005 O O . ILE A 1 257 ? 41.828 11.441 -91.112 1.00 60.69 257 ILE A O 1
ATOM 2009 N N . SER A 1 258 ? 41.709 12.618 -89.209 1.00 57.00 258 SER A N 1
ATOM 2010 C CA . SER A 1 258 ? 41.722 13.935 -89.868 1.00 57.00 258 SER A CA 1
ATOM 2011 C C . SER A 1 258 ? 43.121 14.477 -90.211 1.00 57.00 258 SER A C 1
ATOM 2013 O O . SER A 1 258 ? 43.212 15.361 -91.061 1.00 57.00 258 SER A O 1
ATOM 2015 N N . SER A 1 259 ? 44.199 13.900 -89.663 1.00 53.66 259 SER A N 1
ATOM 2016 C CA . SER A 1 259 ? 45.596 14.201 -90.036 1.00 53.66 259 SER A CA 1
ATOM 2017 C C . SER A 1 259 ? 46.417 12.916 -90.240 1.00 53.66 259 SER A C 1
ATOM 2019 O O . SER A 1 259 ? 47.135 12.484 -89.333 1.00 53.66 259 SER A O 1
ATOM 2021 N N . PRO A 1 260 ? 46.375 12.292 -91.433 1.00 48.81 260 PRO A N 1
ATOM 2022 C CA . PRO A 1 260 ? 47.221 11.148 -91.743 1.00 48.81 260 PRO A CA 1
ATOM 2023 C C . PRO A 1 260 ? 48.668 11.630 -91.936 1.00 48.81 260 PRO A C 1
ATOM 2025 O O . PRO A 1 260 ? 49.041 12.075 -93.017 1.00 48.81 260 PRO A O 1
ATOM 2028 N N . GLY A 1 261 ? 49.481 11.578 -90.874 1.00 50.94 261 GLY A N 1
ATOM 2029 C CA . GLY A 1 261 ? 50.930 11.817 -90.956 1.00 50.94 261 GLY A CA 1
ATOM 2030 C C . GLY A 1 261 ? 51.572 12.667 -89.855 1.00 50.94 261 GLY A C 1
ATOM 2031 O O . GLY A 1 261 ? 52.794 12.780 -89.845 1.00 50.94 261 GLY A O 1
ATOM 2032 N N . SER A 1 262 ? 50.815 13.240 -88.912 1.00 46.06 262 SER A N 1
ATOM 2033 C CA . SER A 1 262 ? 51.397 13.958 -87.766 1.00 46.06 262 SER A CA 1
ATOM 2034 C C . SER A 1 262 ? 51.340 13.110 -86.493 1.00 46.06 262 SER A C 1
ATOM 2036 O O . SER A 1 262 ? 50.264 12.899 -85.938 1.00 46.06 262 SER A O 1
ATOM 2038 N N . THR A 1 263 ? 52.492 12.665 -85.986 1.00 48.78 263 THR A N 1
ATOM 2039 C CA . THR A 1 263 ? 52.660 12.108 -84.629 1.00 48.78 263 THR A CA 1
ATOM 2040 C C . THR A 1 263 ? 52.616 13.221 -83.578 1.00 48.78 263 THR A C 1
ATOM 2042 O O . THR A 1 263 ? 53.581 13.434 -82.848 1.00 48.78 263 THR A O 1
ATOM 2045 N N . GLN A 1 264 ? 51.528 13.988 -83.541 1.00 49.72 264 GLN A N 1
ATOM 2046 C CA . GLN A 1 264 ? 51.324 15.004 -82.516 1.00 49.72 264 GLN A CA 1
ATOM 2047 C C . GLN A 1 264 ? 50.297 14.480 -81.519 1.00 49.72 264 GLN A C 1
ATOM 2049 O O . GLN A 1 264 ? 49.149 14.224 -81.878 1.00 49.72 264 GLN A O 1
ATOM 2054 N N . GLU A 1 265 ? 50.735 14.267 -80.279 1.00 50.75 265 GLU A N 1
ATOM 2055 C CA . GLU A 1 265 ? 49.861 13.853 -79.185 1.00 50.75 265 GLU A CA 1
ATOM 2056 C C . GLU A 1 265 ? 48.721 14.874 -79.033 1.00 50.75 265 GLU A C 1
ATOM 2058 O O . GLU A 1 265 ? 48.948 16.078 -78.892 1.00 50.75 265 GLU A O 1
ATOM 2063 N N . SER A 1 266 ? 47.476 14.406 -79.162 1.00 56.72 266 SER A N 1
ATOM 2064 C CA . SER A 1 266 ? 46.289 15.261 -79.096 1.00 56.72 266 SER A CA 1
ATOM 2065 C C . SER A 1 266 ? 45.940 15.516 -77.631 1.00 56.72 266 SER A C 1
ATOM 2067 O O . SER A 1 266 ? 45.177 14.773 -77.028 1.00 56.72 266 SER A O 1
ATOM 2069 N N . PHE A 1 267 ? 46.525 16.555 -77.036 1.00 60.00 267 PHE A N 1
ATOM 2070 C CA . PHE A 1 267 ? 46.184 16.969 -75.674 1.00 60.00 267 PHE A CA 1
ATOM 2071 C C . PHE A 1 267 ? 44.825 17.682 -75.661 1.00 60.00 267 PHE A C 1
ATOM 2073 O O . PHE A 1 267 ? 44.654 18.721 -76.305 1.00 60.00 267 PHE A O 1
ATOM 2080 N N . LEU A 1 268 ? 43.855 17.148 -74.912 1.00 64.94 268 LEU A N 1
ATOM 2081 C CA . LEU A 1 268 ? 42.532 17.751 -74.738 1.00 64.94 268 LEU A CA 1
ATOM 2082 C C . LEU A 1 268 ? 42.399 18.339 -73.328 1.00 64.94 268 LEU A C 1
ATOM 2084 O O . LEU A 1 268 ? 42.567 17.647 -72.328 1.00 64.94 268 LEU A O 1
ATOM 2088 N N . ALA A 1 269 ? 42.075 19.629 -73.226 1.00 70.31 269 ALA A N 1
ATOM 2089 C CA . ALA A 1 269 ? 41.948 20.283 -71.927 1.00 70.31 269 ALA A CA 1
ATOM 2090 C C . ALA A 1 269 ? 40.766 19.714 -71.116 1.00 70.31 269 ALA A C 1
ATOM 2092 O O . ALA A 1 269 ? 39.623 19.724 -71.578 1.00 70.31 269 ALA A O 1
ATOM 2093 N N . ILE A 1 270 ? 41.018 19.333 -69.859 1.00 67.50 270 ILE A N 1
ATOM 2094 C CA . ILE A 1 270 ? 40.025 18.782 -68.911 1.00 67.50 270 ILE A CA 1
ATOM 2095 C C . ILE A 1 270 ? 38.772 19.675 -68.792 1.00 67.50 270 ILE A C 1
ATOM 2097 O O . ILE A 1 270 ? 37.644 19.185 -68.705 1.00 67.50 270 ILE A O 1
ATOM 2101 N N . ASN A 1 271 ? 38.941 21.001 -68.859 1.00 73.69 271 ASN A N 1
ATOM 2102 C CA . ASN A 1 271 ? 37.826 21.955 -68.829 1.00 73.69 271 ASN A CA 1
ATOM 2103 C C . ASN A 1 271 ? 36.906 21.854 -70.059 1.00 73.69 271 ASN A C 1
ATOM 2105 O O . ASN A 1 271 ? 35.698 22.024 -69.921 1.00 73.69 271 ASN A O 1
ATOM 2109 N N . HIS A 1 272 ? 37.449 21.546 -71.239 1.00 70.62 272 HIS A N 1
ATOM 2110 C CA . HIS A 1 272 ? 36.667 21.383 -72.466 1.00 70.62 272 HIS A CA 1
ATOM 2111 C C . HIS A 1 272 ? 35.839 20.088 -72.437 1.00 70.62 272 HIS A C 1
ATOM 2113 O O . HIS A 1 272 ? 34.696 20.065 -72.892 1.00 70.62 272 HIS A O 1
ATOM 2119 N N . ILE A 1 273 ? 36.379 19.027 -71.828 1.00 71.56 273 ILE A N 1
ATOM 2120 C CA . ILE A 1 273 ? 35.664 17.760 -71.611 1.00 71.56 273 ILE A CA 1
ATOM 2121 C C . ILE A 1 273 ? 34.491 17.975 -70.651 1.00 71.56 273 ILE A C 1
ATOM 2123 O O . ILE A 1 273 ? 33.359 17.611 -70.968 1.00 71.56 273 ILE A O 1
ATOM 2127 N N . ARG A 1 274 ? 34.733 18.641 -69.513 1.00 77.00 274 ARG A N 1
ATOM 2128 C CA . ARG A 1 274 ? 33.675 18.993 -68.553 1.00 77.00 274 ARG A CA 1
ATOM 2129 C C . ARG A 1 274 ? 32.541 19.757 -69.220 1.00 77.00 274 ARG A C 1
ATOM 2131 O O . ARG A 1 274 ? 31.370 19.491 -68.963 1.00 77.00 274 ARG A O 1
ATOM 2138 N N . ASP A 1 275 ? 32.903 20.734 -70.042 1.00 75.50 275 ASP A N 1
ATOM 2139 C CA . ASP A 1 275 ? 31.948 21.683 -70.588 1.00 75.50 275 ASP A CA 1
ATOM 2140 C C . ASP A 1 275 ? 31.100 21.087 -71.722 1.00 75.50 275 ASP A C 1
ATOM 2142 O O . ASP A 1 275 ? 29.966 21.538 -71.894 1.00 75.50 275 ASP A O 1
ATOM 2146 N N . ASN A 1 276 ? 31.600 20.050 -72.406 1.00 75.19 276 ASN A N 1
ATOM 2147 C CA . ASN A 1 276 ? 30.848 19.248 -73.375 1.00 75.19 276 ASN A CA 1
ATOM 2148 C C . ASN A 1 276 ? 30.009 18.137 -72.728 1.00 75.19 276 ASN A C 1
ATOM 2150 O O . ASN A 1 276 ? 28.899 17.872 -73.186 1.00 75.19 276 ASN A O 1
ATOM 2154 N N . LEU A 1 277 ? 30.512 17.490 -71.672 1.00 74.38 277 LEU A N 1
ATOM 2155 C CA . LEU A 1 277 ? 29.824 16.367 -71.032 1.00 74.38 277 LEU A CA 1
ATOM 2156 C C . LEU A 1 277 ? 28.744 16.822 -70.034 1.00 74.38 277 LEU A C 1
ATOM 2158 O O . LEU A 1 277 ? 27.749 16.127 -69.832 1.00 74.38 277 LEU A O 1
ATOM 2162 N N . ILE A 1 278 ? 28.914 18.000 -69.418 1.00 77.12 278 ILE A N 1
ATOM 2163 C CA . ILE A 1 278 ? 28.013 18.525 -68.385 1.00 77.12 278 ILE A CA 1
ATOM 2164 C C . ILE A 1 278 ? 27.366 19.846 -68.844 1.00 77.12 278 ILE A C 1
ATOM 2166 O O . ILE A 1 278 ? 28.035 20.893 -68.888 1.00 77.12 278 ILE A O 1
ATOM 2170 N N . PRO A 1 279 ? 26.041 19.853 -69.101 1.00 79.06 279 PRO A N 1
ATOM 2171 C CA . PRO A 1 279 ? 25.304 21.061 -69.451 1.00 79.06 279 PRO A CA 1
ATOM 2172 C C . PRO A 1 279 ? 25.444 22.158 -68.380 1.00 79.06 279 PRO A C 1
ATOM 2174 O O . PRO A 1 279 ? 25.467 21.845 -67.186 1.00 79.06 279 PRO A O 1
ATOM 2177 N N . PRO A 1 280 ? 25.445 23.456 -68.751 1.00 78.25 280 PRO A N 1
ATOM 2178 C CA . PRO A 1 280 ? 25.675 24.567 -67.817 1.00 78.25 280 PRO A CA 1
ATOM 2179 C C . PRO A 1 280 ? 24.775 24.560 -66.574 1.00 78.25 280 PRO A C 1
ATOM 2181 O O . PRO A 1 280 ? 25.204 24.963 -65.494 1.00 78.25 280 PRO A O 1
ATOM 2184 N N . LYS A 1 281 ? 23.537 24.068 -66.719 1.00 79.25 281 LYS A N 1
ATOM 2185 C CA . LYS A 1 281 ? 22.537 23.998 -65.644 1.00 79.25 281 LYS A CA 1
ATOM 2186 C C . LYS A 1 281 ? 22.908 23.009 -64.534 1.00 79.25 281 LYS A C 1
ATOM 2188 O O . LYS A 1 281 ? 22.573 23.258 -63.380 1.00 79.25 281 LYS A O 1
ATOM 2193 N N . ASP A 1 282 ? 23.646 21.948 -64.853 1.00 76.00 282 ASP A N 1
ATOM 2194 C CA . ASP A 1 282 ? 23.931 20.859 -63.914 1.00 76.00 282 ASP A CA 1
ATOM 2195 C C . ASP A 1 282 ? 25.349 20.907 -63.325 1.00 76.00 282 ASP A C 1
ATOM 2197 O O . ASP A 1 282 ? 25.676 20.138 -62.417 1.00 76.00 282 ASP A O 1
ATOM 2201 N N . ARG A 1 283 ? 26.185 21.858 -63.766 1.00 77.19 283 ARG A N 1
ATOM 2202 C CA . ARG A 1 283 ? 27.594 21.976 -63.345 1.00 77.19 283 ARG A CA 1
ATOM 2203 C C . ARG A 1 283 ? 27.768 22.133 -61.836 1.00 77.19 283 ARG A C 1
ATOM 2205 O O . ARG A 1 283 ? 28.642 21.495 -61.264 1.00 77.19 283 ARG A O 1
ATOM 2212 N N . LYS A 1 284 ? 26.913 22.917 -61.165 1.00 77.56 284 LYS A N 1
ATOM 2213 C CA . LYS A 1 284 ? 26.968 23.065 -59.694 1.00 77.56 284 LYS A CA 1
ATOM 2214 C C . LYS A 1 284 ? 26.569 21.786 -58.957 1.00 77.56 284 LYS A C 1
ATOM 2216 O O . LYS A 1 284 ? 27.125 21.494 -57.906 1.00 77.56 284 LYS A O 1
ATOM 2221 N N . LYS A 1 285 ? 25.618 21.027 -59.506 1.00 80.12 285 LYS A N 1
ATOM 2222 C CA . LYS A 1 285 ? 25.109 19.791 -58.898 1.00 80.12 285 LYS A CA 1
ATOM 2223 C C . LYS A 1 285 ? 26.096 18.632 -59.063 1.00 80.12 285 LYS A C 1
ATOM 2225 O O . LYS A 1 285 ? 26.250 17.835 -58.146 1.00 80.12 285 LYS A O 1
ATOM 2230 N N . MET A 1 286 ? 26.774 18.557 -60.209 1.00 74.31 286 MET A N 1
ATOM 2231 C CA . MET A 1 286 ? 27.726 17.488 -60.530 1.00 74.31 286 MET A CA 1
ATOM 2232 C C . MET A 1 286 ? 29.185 17.822 -60.182 1.00 74.31 286 MET A C 1
ATOM 2234 O O . MET A 1 286 ? 30.046 16.965 -60.349 1.00 74.31 286 MET A O 1
ATOM 2238 N N . ALA A 1 287 ? 29.477 19.016 -59.652 1.00 79.81 287 ALA A N 1
ATOM 2239 C CA . ALA A 1 287 ? 30.839 19.452 -59.320 1.00 79.81 287 ALA A CA 1
ATOM 2240 C C . ALA A 1 287 ? 31.588 18.468 -58.402 1.00 79.81 287 ALA A C 1
ATOM 2242 O O . ALA A 1 287 ? 32.713 18.085 -58.704 1.00 79.81 287 ALA A O 1
ATOM 2243 N N . GLY A 1 288 ? 30.946 17.995 -57.327 1.00 79.31 288 GLY A N 1
ATOM 2244 C CA . GLY A 1 288 ? 31.572 17.043 -56.400 1.00 79.31 288 GLY A CA 1
ATOM 2245 C C . GLY A 1 288 ? 31.729 15.625 -56.964 1.00 79.31 288 GLY A C 1
ATOM 2246 O O . GLY A 1 288 ? 32.564 14.862 -56.483 1.00 79.31 288 GLY A O 1
ATOM 2247 N N . LEU A 1 289 ? 30.937 15.256 -57.976 1.00 78.88 289 LEU A N 1
ATOM 2248 C CA . LEU A 1 289 ? 31.087 13.991 -58.702 1.00 78.88 289 LEU A CA 1
ATOM 2249 C C . LEU A 1 289 ? 32.250 14.088 -59.700 1.00 78.88 289 LEU A C 1
ATOM 2251 O O . LEU A 1 289 ? 33.081 13.187 -59.768 1.00 78.88 289 LEU A O 1
ATOM 2255 N N . TRP A 1 290 ? 32.329 15.218 -60.408 1.00 82.06 290 TRP A N 1
ATOM 2256 C CA . TRP A 1 290 ? 33.403 15.559 -61.336 1.00 82.06 290 TRP A CA 1
ATOM 2257 C C . TRP A 1 290 ? 34.770 15.573 -60.648 1.00 82.06 290 TRP A C 1
ATOM 2259 O O . TRP A 1 290 ? 35.692 14.924 -61.120 1.00 82.06 290 TRP A O 1
ATOM 2269 N N . GLU A 1 291 ? 34.895 16.240 -59.499 1.00 83.31 291 GLU A N 1
ATOM 2270 C CA . GLU A 1 291 ? 36.154 16.304 -58.744 1.00 83.31 291 GLU A CA 1
ATOM 2271 C C . GLU A 1 291 ? 36.641 14.914 -58.302 1.00 83.31 291 GLU A C 1
ATOM 2273 O O . GLU A 1 291 ? 37.823 14.599 -58.426 1.00 83.31 291 GLU A O 1
ATOM 2278 N N . LYS A 1 292 ? 35.725 14.038 -57.865 1.00 79.31 292 LYS A N 1
ATOM 2279 C CA . LYS A 1 292 ? 36.052 12.644 -57.521 1.00 79.31 292 LYS A CA 1
ATOM 2280 C C . LYS A 1 292 ? 36.481 11.823 -58.735 1.00 79.31 292 LYS A C 1
ATOM 2282 O O . LYS A 1 292 ? 37.396 11.016 -58.612 1.00 79.31 292 LYS A O 1
ATOM 2287 N N . ALA A 1 293 ? 35.827 12.015 -59.880 1.00 77.69 293 ALA A N 1
ATOM 2288 C CA . ALA A 1 293 ? 36.175 11.332 -61.122 1.00 77.69 293 ALA A CA 1
ATOM 2289 C C . ALA A 1 293 ? 37.548 11.779 -61.652 1.00 77.69 293 ALA A C 1
ATOM 2291 O O . ALA A 1 293 ? 38.358 10.932 -62.010 1.00 77.69 293 ALA A O 1
ATOM 2292 N N . VAL A 1 294 ? 37.841 13.085 -61.627 1.00 81.50 294 VAL A N 1
ATOM 2293 C CA . VAL A 1 294 ? 39.156 13.632 -62.006 1.00 81.50 294 VAL A CA 1
ATOM 2294 C C . VAL A 1 294 ? 40.247 13.107 -61.082 1.00 81.50 294 VAL A C 1
ATOM 2296 O O . VAL A 1 294 ? 41.272 12.653 -61.570 1.00 81.50 294 VAL A O 1
ATOM 2299 N N . LYS A 1 295 ? 40.010 13.096 -59.765 1.00 82.25 295 LYS A N 1
ATOM 2300 C CA . LYS A 1 295 ? 40.970 12.552 -58.800 1.00 82.25 295 LYS A CA 1
ATOM 2301 C C . LYS A 1 295 ? 41.266 11.068 -59.049 1.00 82.25 295 LYS A C 1
ATOM 2303 O O . LYS A 1 295 ? 42.414 10.657 -58.971 1.00 82.25 295 LYS A O 1
ATOM 2308 N N . PHE A 1 296 ? 40.244 10.270 -59.366 1.00 78.44 296 PHE A N 1
ATOM 2309 C CA . PHE A 1 296 ? 40.437 8.859 -59.704 1.00 78.44 296 PHE A CA 1
ATOM 2310 C C . PHE A 1 296 ? 41.252 8.677 -60.992 1.00 78.44 296 PHE A C 1
ATOM 2312 O O . PHE A 1 296 ? 42.100 7.793 -61.042 1.00 78.44 296 PHE A O 1
ATOM 2319 N N . LEU A 1 297 ? 41.006 9.499 -62.017 1.00 76.81 297 LEU A N 1
ATOM 2320 C CA . LEU A 1 297 ? 41.765 9.464 -63.269 1.00 76.81 297 LEU A CA 1
ATOM 2321 C C . LEU A 1 297 ? 43.230 9.871 -63.048 1.00 76.81 297 LEU A C 1
ATOM 2323 O O . LEU A 1 297 ? 44.105 9.125 -63.455 1.00 76.81 297 LEU A O 1
ATOM 2327 N N . ASP A 1 298 ? 43.496 10.960 -62.322 1.00 76.94 298 ASP A N 1
ATOM 2328 C CA . ASP A 1 298 ? 44.854 11.438 -61.993 1.00 76.94 298 ASP A CA 1
ATOM 2329 C C . ASP A 1 298 ? 45.684 10.388 -61.222 1.00 76.94 298 ASP A C 1
ATOM 2331 O O . ASP A 1 298 ? 46.889 10.249 -61.412 1.00 76.94 298 ASP A O 1
ATOM 2335 N N . GLU A 1 299 ? 45.025 9.591 -60.373 1.00 77.50 299 GLU A N 1
ATOM 2336 C CA . GLU A 1 299 ? 45.668 8.523 -59.599 1.00 77.50 299 GLU A CA 1
ATOM 2337 C C . GLU A 1 299 ? 45.894 7.219 -60.396 1.00 77.50 299 GLU A C 1
ATOM 2339 O O . GLU A 1 299 ? 46.739 6.418 -59.994 1.00 77.50 299 GLU A O 1
ATOM 2344 N N . ASN A 1 300 ? 45.155 6.967 -61.490 1.00 69.50 300 ASN A N 1
ATOM 2345 C CA . ASN A 1 300 ? 45.143 5.661 -62.180 1.00 69.50 300 ASN A CA 1
ATOM 2346 C C . ASN A 1 300 ? 45.512 5.699 -63.674 1.00 69.50 300 ASN A C 1
ATOM 2348 O O . ASN A 1 300 ? 45.884 4.661 -64.220 1.00 69.50 300 ASN A O 1
ATOM 2352 N N . GLU A 1 301 ? 45.437 6.849 -64.342 1.00 62.91 301 GLU A N 1
ATOM 2353 C CA . GLU A 1 301 ? 45.783 7.015 -65.756 1.00 62.91 301 GLU A CA 1
ATOM 2354 C C . GLU A 1 301 ? 46.680 8.247 -65.952 1.00 62.91 301 GLU A C 1
ATOM 2356 O O . GLU A 1 301 ? 46.332 9.357 -65.569 1.00 62.91 301 GLU A O 1
ATOM 2361 N N . SER A 1 302 ? 47.852 8.054 -66.570 1.00 53.59 302 SER A N 1
ATOM 2362 C CA . SER A 1 302 ? 48.861 9.109 -66.770 1.00 53.59 302 SER A CA 1
ATOM 2363 C C . SER A 1 302 ? 48.839 9.743 -68.171 1.00 53.59 302 SER A C 1
ATOM 2365 O O . SER A 1 302 ? 49.857 10.298 -68.593 1.00 53.59 302 SER A O 1
ATOM 2367 N N . ARG A 1 303 ? 47.761 9.547 -68.939 1.00 49.69 303 ARG A N 1
ATOM 2368 C CA . ARG A 1 303 ? 47.621 10.044 -70.318 1.00 49.69 303 ARG A CA 1
ATOM 2369 C C . ARG A 1 303 ? 46.887 11.374 -70.366 1.00 49.69 303 ARG A C 1
ATOM 2371 O O . ARG A 1 303 ? 45.889 11.514 -69.629 1.00 49.69 303 ARG A O 1
#

Radius of gyration: 45.55 Å; Cα contacts (8 Å, |Δi|>4): 215; chains: 1; bounding box: 82×42×134 Å

Solvent-accessible surface area (backbone atoms only — not comparable to full-atom values): 17616 Å² total; per-residue (Å²): 134,86,79,77,62,71,67,64,58,51,55,52,53,50,51,54,53,50,53,53,50,54,52,52,53,53,51,52,50,53,54,51,53,48,54,52,57,58,56,58,69,67,76,86,73,83,84,67,75,65,75,70,88,82,71,76,74,53,63,54,63,97,86,51,96,84,65,42,76,57,70,75,18,35,47,74,85,51,48,62,58,23,52,54,48,50,65,61,45,50,64,55,31,39,51,35,28,41,38,37,74,62,67,68,45,94,60,62,43,54,45,41,62,68,57,51,46,62,73,65,40,47,103,89,36,52,67,64,58,50,50,52,33,48,42,36,37,53,49,49,34,64,67,35,60,80,66,54,48,43,42,26,38,60,59,85,90,75,78,57,83,38,60,73,48,88,43,72,68,56,45,53,59,36,51,76,69,70,29,42,25,43,28,29,89,81,58,88,70,53,57,53,52,62,39,59,67,50,46,56,54,50,51,51,52,52,49,52,53,52,52,50,52,53,50,52,53,50,49,53,52,50,52,53,49,51,54,50,49,52,56,50,53,53,51,54,34,54,50,52,44,53,55,51,52,51,52,51,52,52,49,52,53,50,52,52,69,75,44,86,84,67,97,65,85,83,83,75,60,70,66,60,53,50,59,71,77,39,56,83,89,48,42,80,78,43,42,74,50,49,54,54,36,50,50,52,41,69,76,73,48,96,122

InterPro domains:
  IPR018996 Man1/Src1-like, C-terminal [PF09402] (76-301)
  IPR041885 MAN1, winged-helix domain [G3DSA:1.10.10.1180] (223-303)
  IPR052277 Inner Nuclear Membrane ESCRT-Associated Protein [PTHR13428] (10-303)

Mean predicted aligned error: 16.44 Å

Organism: Apis cerana (NCBI:txid7461)

Foldseek 3Di:
DDDPDPVVVVVVVVVVVVVVVVVVVVVVVVVVVVVVVVLLVPDDDDPPPQLDDDADAAEDDPPDPPDDDLQQHHHPVLPVVLSVLLVVVVVVLLVLCQCCLQVVDPDQSWDFLVRSLVVPDDPVAHSVSSSSSVSSNQNSCLRCVSSQKWKFFQDDDDSDTHDTDNDSVVVVVSVVVSGIIIHRPDHDHRVCRVCVVVVVVVVVVVVVVVVVVVVVVVVVVVVVVVVVVVVVLVVLLVVLLVLLVVVVVVVVVVVCVVDPPDPDPDDDDPVVSCPVVPPPVCCVVCVVSSVVSVVVCVVPPPD

Sequence (303 aa):
MFKQSPTNREDVRNNHNMVSVILVVVLALFFGILAVIYMGLGGKTETFSSLSTDSNIPLCFVGDDYELPGVNCVMKENVDSVLQLLKKLQPILTKKAVSMICDNSSETPYLTDSEIMQMFTSNKVTSLEVKEDLQNAQLLVIKNPKWGISLIDISDDNGNSGNVLDSLEELFSTRLNGKVGMVIMNPELPMQCLVKNKLFTIFSSLLIVSLGLLAAIGMQKLFVWYIRYKKSTEREVFKLVSDIINMVEMHHQNAAISSPGSTQESFLAINHIRDNLIPPKDRKKMAGLWEKAVKFLDENESR